Protein AF-0000000082533909 (afdb_homodimer)

InterPro domains:
  IPR007493 Protein of unknown function DUF538 [PF04398] (23-130)
  IPR007493 Protein of unknown function DUF538 [PTHR31676] (10-135)
  IPR036758 At5g01610-like superfamily [G3DSA:2.30.240.10] (8-139)
  IPR036758 At5g01610-like superfamily [SSF141562] (8-136)

Radius of gyration: 31.92 Å; Cα contacts (8 Å, |Δi|>4): 599; chains: 2; bounding box: 34×172×62 Å

Structure (mmCIF, N/CA/C/O backbone):
data_AF-0000000082533909-model_v1
#
loop_
_entity.id
_entity.type
_entity.pdbx_description
1 polymer 'Uncharacterized protein'
#
loop_
_atom_site.group_PDB
_atom_site.id
_atom_site.type_symbol
_atom_site.label_atom_id
_atom_site.label_alt_id
_atom_site.label_comp_id
_atom_site.label_asym_id
_atom_site.label_entity_id
_atom_site.label_seq_id
_atom_site.pdbx_PDB_ins_code
_atom_site.Cartn_x
_atom_site.Cartn_y
_atom_site.Cartn_z
_atom_site.occupancy
_atom_site.B_iso_or_equiv
_atom_site.auth_seq_id
_atom_site.auth_comp_id
_atom_site.auth_asym_id
_atom_site.auth_atom_id
_atom_site.pdbx_PDB_model_num
ATOM 1 N N . MET A 1 1 ? 7.445 -88.562 -28.125 1 44.12 1 MET A N 1
ATOM 2 C CA . MET A 1 1 ? 8.023 -87.438 -27.375 1 44.12 1 MET A CA 1
ATOM 3 C C . MET A 1 1 ? 7.496 -86.125 -27.875 1 44.12 1 MET A C 1
ATOM 5 O O . MET A 1 1 ? 7.895 -85.625 -28.938 1 44.12 1 MET A O 1
ATOM 9 N N . GLU A 1 2 ? 6.137 -85.875 -27.641 1 55.03 2 GLU A N 1
ATOM 10 C CA . GLU A 1 2 ? 5.391 -84.625 -27.922 1 55.03 2 GLU A CA 1
ATOM 11 C C . GLU A 1 2 ? 5.961 -83.438 -27.141 1 55.03 2 GLU A C 1
ATOM 13 O O . GLU A 1 2 ? 6.195 -83.562 -25.938 1 55.03 2 GLU A O 1
ATOM 18 N N . PHE A 1 3 ? 6.785 -82.562 -27.797 1 57.31 3 PHE A N 1
ATOM 19 C CA . PHE A 1 3 ? 7.301 -81.25 -27.359 1 57.31 3 PHE A CA 1
ATOM 20 C C . PHE A 1 3 ? 6.16 -80.312 -27 1 57.31 3 PHE A C 1
ATOM 22 O O . PHE A 1 3 ? 5.383 -79.875 -27.875 1 57.31 3 PHE A O 1
ATOM 29 N N . ILE A 1 4 ? 5.617 -80.312 -25.734 1 59.53 4 ILE A N 1
ATOM 30 C CA . ILE A 1 4 ? 4.734 -79.312 -25.203 1 59.53 4 ILE A CA 1
ATOM 31 C C . ILE A 1 4 ? 5.445 -77.938 -25.219 1 59.53 4 ILE A C 1
ATOM 33 O O . ILE A 1 4 ? 6.469 -77.75 -24.562 1 59.53 4 ILE A O 1
ATOM 37 N N . GLN A 1 5 ? 5.402 -77.125 -26.297 1 59.19 5 GLN A N 1
ATOM 38 C CA . GLN A 1 5 ? 5.754 -75.688 -26.344 1 59.19 5 GLN A CA 1
ATOM 39 C C . GLN A 1 5 ? 4.949 -74.938 -25.312 1 59.19 5 GLN A C 1
ATOM 41 O O . GLN A 1 5 ? 3.734 -74.75 -25.453 1 59.19 5 GLN A O 1
ATOM 46 N N . ASN A 1 6 ? 5.383 -74.875 -24.078 1 57.84 6 ASN A N 1
ATOM 47 C CA . ASN A 1 6 ? 4.828 -73.938 -23.109 1 57.84 6 ASN A CA 1
ATOM 48 C C . ASN A 1 6 ? 4.969 -72.5 -23.594 1 57.84 6 ASN A C 1
ATOM 50 O O . ASN A 1 6 ? 6.082 -72 -23.688 1 57.84 6 ASN A O 1
ATOM 54 N N . LEU A 1 7 ? 4.039 -71.938 -24.375 1 57.69 7 LEU A N 1
ATOM 55 C CA . LEU A 1 7 ? 3.914 -70.562 -24.672 1 57.69 7 LEU A CA 1
ATOM 56 C C . LEU A 1 7 ? 3.766 -69.75 -23.391 1 57.69 7 LEU A C 1
ATOM 58 O O . LEU A 1 7 ? 2.746 -69.812 -22.703 1 57.69 7 LEU A O 1
ATOM 62 N N . PHE A 1 8 ? 4.906 -69.375 -22.672 1 57.22 8 PHE A N 1
ATOM 63 C CA . PHE A 1 8 ? 4.918 -68.375 -21.594 1 57.22 8 PHE A CA 1
ATOM 64 C C . PHE A 1 8 ? 4.395 -67.062 -22.078 1 57.22 8 PHE A C 1
ATOM 66 O O . PHE A 1 8 ? 5.035 -66.375 -22.906 1 57.22 8 PHE A O 1
ATOM 73 N N . LEU A 1 9 ? 3.023 -66.75 -22.047 1 56.28 9 LEU A N 1
ATOM 74 C CA . LEU A 1 9 ? 2.416 -65.438 -22.25 1 56.28 9 LEU A CA 1
ATOM 75 C C . LEU A 1 9 ? 2.92 -64.438 -21.203 1 56.28 9 LEU A C 1
ATOM 77 O O . LEU A 1 9 ? 2.592 -64.5 -20.031 1 56.28 9 LEU A O 1
ATOM 81 N N . VAL A 1 10 ? 4.117 -63.781 -21.438 1 56.88 10 VAL A N 1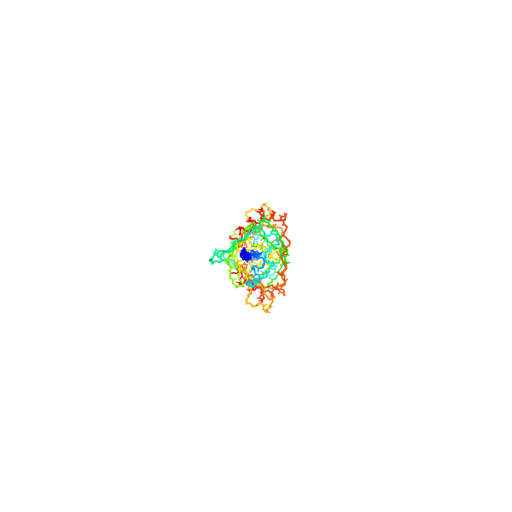
ATOM 82 C CA . VAL A 1 10 ? 4.574 -62.656 -20.625 1 56.88 10 VAL A CA 1
ATOM 83 C C . VAL A 1 10 ? 3.566 -61.531 -20.719 1 56.88 10 VAL A C 1
ATOM 85 O O . VAL A 1 10 ? 3.396 -60.906 -21.781 1 56.88 10 VAL A O 1
ATOM 88 N N . LEU A 1 11 ? 2.475 -61.5 -19.922 1 52.06 11 LEU A N 1
ATOM 89 C CA . LEU A 1 11 ? 1.614 -60.344 -19.719 1 52.06 11 LEU A CA 1
ATOM 90 C C . LEU A 1 11 ? 2.426 -59.125 -19.266 1 52.06 11 LEU A C 1
ATOM 92 O O . LEU A 1 11 ? 2.906 -59.062 -18.141 1 52.06 11 LEU A O 1
ATOM 96 N N . PHE A 1 12 ? 3.055 -58.344 -20.219 1 51.16 12 PHE A N 1
ATOM 97 C CA . PHE A 1 12 ? 3.604 -57.031 -19.938 1 51.16 12 PHE A CA 1
ATOM 98 C C . PHE A 1 12 ? 2.557 -56.125 -19.281 1 51.16 12 PHE A C 1
ATOM 100 O O . PHE A 1 12 ? 1.639 -55.656 -19.953 1 51.16 12 PHE A O 1
ATOM 107 N N . LEU A 1 13 ? 2.197 -56.344 -18.016 1 48.06 13 LEU A N 1
ATOM 108 C CA . LEU A 1 13 ? 1.457 -55.312 -17.281 1 48.06 13 LEU A CA 1
ATOM 109 C C . LEU A 1 13 ? 2.16 -53.969 -17.375 1 48.06 13 LEU A C 1
ATOM 111 O O . LEU A 1 13 ? 3.207 -53.75 -16.75 1 48.06 13 LEU A O 1
ATOM 115 N N . SER A 1 14 ? 2.068 -53.25 -18.5 1 46.19 14 SER A N 1
ATOM 116 C CA . SER A 1 14 ? 2.449 -51.844 -18.516 1 46.19 14 SER A CA 1
ATOM 117 C C . SER A 1 14 ? 1.789 -51.062 -17.375 1 46.19 14 SER A C 1
ATOM 119 O O . SER A 1 14 ? 0.575 -50.844 -17.391 1 46.19 14 SER A O 1
ATOM 121 N N . LEU A 1 15 ? 2.217 -51.219 -16.141 1 48.62 15 LEU A N 1
ATOM 122 C CA . LEU A 1 15 ? 1.785 -50.219 -15.148 1 48.62 15 LEU A CA 1
ATOM 123 C C . LEU A 1 15 ? 1.887 -48.812 -15.703 1 48.62 15 LEU A C 1
ATOM 125 O O . LEU A 1 15 ? 2.939 -48.406 -16.203 1 48.62 15 LEU A O 1
ATOM 129 N N . PRO A 1 16 ? 0.734 -48.188 -16.094 1 46.47 16 PRO A N 1
ATOM 130 C CA . PRO A 1 16 ? 0.892 -46.781 -16.453 1 46.47 16 PRO A CA 1
ATOM 131 C C . PRO A 1 16 ? 1.718 -46.031 -15.422 1 46.47 16 PRO A C 1
ATOM 133 O O . PRO A 1 16 ? 1.534 -46.188 -14.211 1 46.47 16 PRO A O 1
ATOM 136 N N . LEU A 1 17 ? 3.018 -45.844 -15.586 1 44.94 17 LEU A N 1
ATOM 137 C CA . LEU A 1 17 ? 3.699 -44.812 -14.797 1 44.94 17 LEU A CA 1
ATOM 138 C C . LEU A 1 17 ? 2.812 -43.594 -14.617 1 44.94 17 LEU A C 1
ATOM 140 O O . LEU A 1 17 ? 2.555 -42.844 -15.57 1 44.94 17 LEU A O 1
ATOM 144 N N . SER A 1 18 ? 1.768 -43.656 -13.82 1 44.19 18 SER A N 1
ATOM 145 C CA . SER A 1 18 ? 1.079 -42.406 -13.453 1 44.19 18 SER A CA 1
ATOM 146 C C . SER A 1 18 ? 2.068 -41.281 -13.234 1 44.19 18 SER A C 1
ATOM 148 O O . SER A 1 18 ? 2.84 -41.281 -12.273 1 44.19 18 SER A O 1
ATOM 150 N N . HIS A 1 19 ? 2.828 -40.844 -14.219 1 47.31 19 HIS A N 1
ATOM 151 C CA . HIS A 1 19 ? 3.676 -39.688 -14.125 1 47.31 19 HIS A CA 1
ATOM 152 C C . HIS A 1 19 ? 3 -38.562 -13.305 1 47.31 19 HIS A C 1
ATOM 154 O O . HIS A 1 19 ? 1.955 -38.062 -13.703 1 47.31 19 HIS A O 1
ATOM 160 N N . SER A 1 20 ? 2.969 -38.719 -11.984 1 55.47 20 SER A N 1
ATOM 161 C CA . SER A 1 20 ? 2.465 -37.656 -11.133 1 55.47 20 SER A CA 1
ATOM 162 C C . SER A 1 20 ? 2.832 -36.281 -11.68 1 55.47 20 SER A C 1
ATOM 164 O O . SER A 1 20 ? 4.012 -35.969 -11.883 1 55.47 20 SER A O 1
ATOM 166 N N . SER A 1 21 ? 2.037 -35.625 -12.508 1 76.12 21 SER A N 1
ATOM 167 C CA . SER A 1 21 ? 2.219 -34.312 -13.125 1 76.12 21 SER A CA 1
ATOM 168 C C . SER A 1 21 ? 2.736 -33.312 -12.117 1 76.12 21 SER A C 1
ATOM 170 O O . SER A 1 21 ? 2.361 -33.344 -10.945 1 76.12 21 SER A O 1
ATOM 172 N N . SER A 1 22 ? 3.838 -32.594 -12.422 1 92.38 22 SER A N 1
ATOM 173 C CA . SER A 1 22 ? 4.363 -31.547 -11.562 1 92.38 22 SER A CA 1
ATOM 174 C C . SER A 1 22 ? 3.293 -30.5 -11.25 1 92.38 22 SER A C 1
ATOM 176 O O . SER A 1 22 ? 2.266 -30.438 -11.93 1 92.38 22 SER A O 1
ATOM 178 N N . ILE A 1 23 ? 3.322 -29.938 -10.273 1 96.88 23 ILE A N 1
ATOM 179 C CA . ILE A 1 23 ? 2.385 -28.875 -9.898 1 96.88 23 ILE A CA 1
ATOM 180 C C . ILE A 1 23 ? 2.283 -27.859 -11.023 1 96.88 23 ILE A C 1
ATOM 182 O O . ILE A 1 23 ? 1.217 -27.281 -11.25 1 96.88 23 ILE A O 1
ATOM 186 N N . HIS A 1 24 ? 3.303 -27.641 -11.75 1 97.75 24 HIS A N 1
ATOM 187 C CA . HIS A 1 24 ? 3.318 -26.688 -12.867 1 97.75 24 HIS A CA 1
ATOM 188 C C . HIS A 1 24 ? 2.439 -27.172 -14.016 1 97.75 24 HIS A C 1
ATOM 190 O O . HIS A 1 24 ? 1.698 -26.391 -14.609 1 97.75 24 HIS A O 1
ATOM 196 N N . GLU A 1 25 ? 2.498 -28.438 -14.289 1 96.25 25 GLU A N 1
ATOM 197 C CA . GLU A 1 25 ? 1.622 -29.031 -15.297 1 96.25 25 GLU A CA 1
ATOM 198 C C . GLU A 1 25 ? 0.163 -28.984 -14.852 1 96.25 25 GLU A C 1
ATOM 200 O O . GLU A 1 25 ? -0.734 -28.766 -15.664 1 96.25 25 GLU A O 1
ATOM 205 N N . LEU A 1 26 ? 0.052 -29.266 -13.609 1 96.25 26 LEU A N 1
ATOM 206 C CA . LEU A 1 26 ? -1.303 -29.203 -13.07 1 96.25 26 LEU A CA 1
ATOM 207 C C . LEU A 1 26 ? -1.899 -27.812 -13.242 1 96.25 26 LEU A C 1
ATOM 209 O O . LEU A 1 26 ? -3.051 -27.672 -13.664 1 96.25 26 LEU A O 1
ATOM 213 N N . LEU A 1 27 ? -1.197 -26.734 -12.883 1 97.19 27 LEU A N 1
ATOM 214 C CA . LEU A 1 27 ? -1.649 -25.359 -13.07 1 97.19 27 LEU A CA 1
ATOM 215 C C . LEU A 1 27 ? -2.092 -25.125 -14.508 1 97.19 27 LEU A C 1
ATOM 217 O O . LEU A 1 27 ? -3.191 -24.625 -14.75 1 97.19 27 LEU A O 1
ATOM 221 N N . GLN A 1 28 ? -1.289 -25.547 -15.422 1 95.94 28 GLN A N 1
ATOM 222 C CA . GLN A 1 28 ? -1.567 -25.328 -16.828 1 95.94 28 GLN A CA 1
ATOM 223 C C . GLN A 1 28 ? -2.826 -26.078 -17.266 1 95.94 28 GLN A C 1
ATOM 225 O O . GLN A 1 28 ? -3.633 -25.531 -18.031 1 95.94 28 GLN A O 1
ATOM 230 N N . SER A 1 29 ? -2.906 -27.219 -16.766 1 94.25 29 SER A N 1
ATOM 231 C CA . SER A 1 29 ? -4.051 -28.031 -17.156 1 94.25 29 SER A CA 1
ATOM 232 C C . SER A 1 29 ? -5.359 -27.422 -16.672 1 94.25 29 SER A C 1
ATOM 234 O O . SER A 1 29 ? -6.426 -27.703 -17.219 1 94.25 29 SER A O 1
ATOM 236 N N . ARG A 1 30 ? -5.18 -26.625 -15.727 1 94.69 30 ARG A N 1
ATOM 237 C CA . ARG A 1 30 ? -6.387 -26 -15.18 1 94.69 30 ARG A CA 1
ATOM 238 C C . ARG A 1 30 ? -6.426 -24.516 -15.484 1 94.69 30 ARG A C 1
ATOM 240 O O . ARG A 1 30 ? -7 -23.734 -14.719 1 94.69 30 ARG A O 1
ATOM 247 N N . GLY A 1 31 ? -5.73 -24.141 -16.469 1 95.19 31 GLY A N 1
ATOM 248 C CA . GLY A 1 31 ? -5.926 -22.828 -17.062 1 95.19 31 GLY A CA 1
ATOM 249 C C . GLY A 1 31 ? -5.062 -21.75 -16.422 1 95.19 31 GLY A C 1
ATOM 250 O O . GLY A 1 31 ? -5.266 -20.562 -16.656 1 95.19 31 GLY A O 1
ATOM 251 N N . LEU A 1 32 ? -4.156 -22.094 -15.555 1 97.5 32 LEU A N 1
ATOM 252 C CA . LEU A 1 32 ? -3.262 -21.141 -14.922 1 97.5 32 LEU A CA 1
ATOM 253 C C . LEU A 1 32 ? -1.831 -21.312 -15.422 1 97.5 32 LEU A C 1
ATOM 255 O O . LEU A 1 32 ? -1.433 -22.422 -15.789 1 97.5 32 LEU A O 1
ATOM 259 N N . PRO A 1 33 ? -1.104 -20.219 -15.516 1 96.88 33 PRO A N 1
ATOM 260 C CA . PRO A 1 33 ? 0.275 -20.375 -15.984 1 96.88 33 PRO A CA 1
ATOM 261 C C . PRO A 1 33 ? 1.168 -21.078 -14.969 1 96.88 33 PRO A C 1
ATOM 263 O O . PRO A 1 33 ? 0.987 -20.906 -13.758 1 96.88 33 PRO A O 1
ATOM 266 N N . ALA A 1 34 ? 2.168 -21.719 -15.414 1 96.81 34 ALA A N 1
ATOM 267 C CA . ALA A 1 34 ? 3.07 -22.516 -14.586 1 96.81 34 ALA A CA 1
ATOM 268 C C . ALA A 1 34 ? 3.902 -21.625 -13.672 1 96.81 34 ALA A C 1
ATOM 270 O O . ALA A 1 34 ? 4.281 -22.031 -12.57 1 96.81 34 ALA A O 1
ATOM 271 N N . GLY A 1 35 ? 4.16 -20.391 -14.078 1 97.38 35 GLY A N 1
ATOM 272 C CA . GLY A 1 35 ? 5.117 -19.516 -13.406 1 97.38 35 GLY A CA 1
ATOM 273 C C . GLY A 1 35 ? 4.555 -18.844 -12.172 1 97.38 35 GLY A C 1
ATOM 274 O O . GLY A 1 35 ? 5.219 -18 -11.555 1 97.38 35 GLY A O 1
ATOM 275 N N . LEU A 1 36 ? 3.328 -19.156 -11.773 1 97.81 36 LEU A N 1
ATOM 276 C CA . LEU A 1 36 ? 2.76 -18.641 -10.539 1 97.81 36 LEU A CA 1
ATOM 277 C C . LEU A 1 36 ? 3.492 -19.188 -9.32 1 97.81 36 LEU A C 1
ATOM 279 O O . LEU A 1 36 ? 3.414 -18.625 -8.234 1 97.81 36 LEU A O 1
ATOM 283 N N . LEU A 1 37 ? 4.074 -20.391 -9.484 1 97.81 37 LEU A N 1
ATOM 284 C CA . LEU A 1 37 ? 4.816 -21.016 -8.398 1 97.81 37 LEU A CA 1
ATOM 285 C C . LEU A 1 37 ? 6.285 -21.188 -8.773 1 97.81 37 LEU A C 1
ATOM 287 O O . LEU A 1 37 ? 6.625 -21.297 -9.953 1 97.81 37 LEU A O 1
ATOM 291 N N . PRO A 1 38 ? 7.137 -21.234 -7.77 1 96.44 38 PRO A N 1
ATOM 292 C CA . PRO A 1 38 ? 8.578 -21.359 -8.031 1 96.44 38 PRO A CA 1
ATOM 293 C C . PRO A 1 38 ? 8.938 -22.672 -8.703 1 96.44 38 PRO A C 1
ATOM 295 O O . PRO A 1 38 ? 8.172 -23.641 -8.633 1 96.44 38 PRO A O 1
ATOM 298 N N . LYS A 1 39 ? 10.133 -22.594 -9.273 1 95.56 39 LYS A N 1
ATOM 299 C CA . LYS A 1 39 ? 10.648 -23.766 -9.977 1 95.56 39 LYS A CA 1
ATOM 300 C C . LYS A 1 39 ? 10.828 -24.938 -9.031 1 95.56 39 LYS A C 1
ATOM 302 O O . LYS A 1 39 ? 10.445 -26.062 -9.359 1 95.56 39 LYS A O 1
ATOM 307 N N . ASP A 1 40 ? 11.336 -24.656 -7.848 1 92.44 40 ASP A N 1
ATOM 308 C CA . ASP A 1 40 ? 11.711 -25.734 -6.938 1 92.44 40 ASP A CA 1
ATOM 309 C C . ASP A 1 40 ? 10.633 -25.969 -5.887 1 92.44 40 ASP A C 1
ATOM 311 O O . ASP A 1 40 ? 10.82 -25.656 -4.711 1 92.44 40 ASP A O 1
ATOM 315 N N . VAL A 1 41 ? 9.602 -26.594 -6.281 1 96.25 41 VAL A N 1
ATOM 316 C CA . VAL A 1 41 ? 8.539 -27 -5.363 1 96.25 41 VAL A CA 1
ATOM 317 C C . VAL A 1 41 ? 8.852 -28.406 -4.824 1 96.25 41 VAL A C 1
ATOM 319 O O . VAL A 1 41 ? 9.07 -29.344 -5.598 1 96.25 41 VAL A O 1
ATOM 322 N N . ARG A 1 42 ? 8.859 -28.531 -3.553 1 96.69 42 ARG A N 1
ATOM 323 C CA . ARG A 1 42 ? 9.172 -29.812 -2.924 1 96.69 42 ARG A CA 1
ATOM 324 C C . ARG A 1 42 ? 8.055 -30.812 -3.146 1 96.69 42 ARG A C 1
ATOM 326 O O . ARG A 1 42 ? 8.305 -31.953 -3.57 1 96.69 42 ARG A O 1
ATOM 333 N N . SER A 1 43 ? 6.895 -30.422 -2.832 1 97.06 43 SER A N 1
ATOM 334 C CA . SER A 1 43 ? 5.73 -31.297 -3.01 1 97.06 43 SER A CA 1
ATOM 335 C C . SER A 1 43 ? 4.434 -30.5 -2.961 1 97.06 43 SER A C 1
ATOM 337 O O . SER A 1 43 ? 4.445 -29.297 -2.672 1 97.06 43 SER A O 1
ATOM 339 N N . TYR A 1 44 ? 3.357 -31.203 -3.359 1 97.94 44 TYR A N 1
ATOM 340 C CA . TYR A 1 44 ? 2.051 -30.562 -3.24 1 97.94 44 TYR A CA 1
ATOM 341 C C . TYR A 1 44 ? 0.963 -31.594 -2.979 1 97.94 44 TYR A C 1
ATOM 343 O O . TYR A 1 44 ? 1.168 -32.781 -3.201 1 97.94 44 TYR A O 1
ATOM 351 N N . THR A 1 45 ? -0.125 -31.109 -2.424 1 97.56 45 THR A N 1
ATOM 352 C CA . THR A 1 45 ? -1.335 -31.922 -2.273 1 97.56 45 THR A CA 1
ATOM 353 C C . THR A 1 45 ? -2.549 -31.172 -2.822 1 97.56 45 THR A C 1
ATOM 355 O O . THR A 1 45 ? -2.611 -29.938 -2.754 1 97.56 45 THR A O 1
ATOM 358 N N . LEU A 1 46 ? -3.4 -31.875 -3.418 1 96.94 46 LEU A N 1
ATOM 359 C CA . LEU A 1 46 ? -4.691 -31.359 -3.861 1 96.94 46 LEU A CA 1
ATOM 360 C C . LEU A 1 46 ? -5.832 -32.219 -3.354 1 96.94 46 LEU A C 1
ATOM 362 O O . LEU A 1 46 ? -5.922 -33.406 -3.709 1 96.94 46 LEU A O 1
ATOM 366 N N . SER A 1 47 ? -6.629 -31.594 -2.59 1 96.69 47 SER A N 1
ATOM 367 C CA . SER A 1 47 ? -7.742 -32.344 -2.021 1 96.69 47 SER A CA 1
ATOM 368 C C . SER A 1 47 ? -8.898 -32.469 -3.008 1 96.69 47 SER A C 1
ATOM 370 O O . SER A 1 47 ? -8.945 -31.719 -3.998 1 96.69 47 SER A O 1
ATOM 372 N N . GLU A 1 48 ? -9.773 -33.312 -2.701 1 94.56 48 GLU A N 1
ATOM 373 C CA . GLU A 1 48 ? -10.977 -33.469 -3.518 1 94.56 48 GLU A CA 1
ATOM 374 C C . GLU A 1 48 ? -11.836 -32.219 -3.48 1 94.56 48 GLU A C 1
ATOM 376 O O . GLU A 1 48 ? -12.531 -31.906 -4.453 1 94.56 48 GLU A O 1
ATOM 381 N N . SER A 1 49 ? -11.703 -31.516 -2.396 1 94.44 49 SER A N 1
ATOM 382 C CA . SER A 1 49 ? -12.484 -30.297 -2.234 1 94.44 49 SER A CA 1
ATOM 383 C C . SER A 1 49 ? -11.875 -29.141 -3.021 1 94.44 49 SER A C 1
ATOM 385 O O . SER A 1 49 ? -12.508 -28.094 -3.182 1 94.44 49 SER A O 1
ATOM 387 N N . GLY A 1 50 ? -10.695 -29.391 -3.475 1 97 50 GLY A N 1
ATOM 388 C CA . GLY A 1 50 ? -10.062 -28.359 -4.289 1 97 50 GLY A CA 1
ATOM 389 C C . GLY A 1 50 ? -8.984 -27.594 -3.549 1 97 50 GLY A C 1
ATOM 390 O O . GLY A 1 50 ? -8.406 -26.656 -4.094 1 97 50 GLY A O 1
ATOM 391 N N . LEU A 1 51 ? -8.742 -27.938 -2.299 1 98.19 51 LEU A N 1
ATOM 392 C CA . LEU A 1 51 ? -7.695 -27.281 -1.535 1 98.19 51 LEU A CA 1
ATOM 393 C C . LEU A 1 51 ? -6.312 -27.719 -2.006 1 98.19 51 LEU A C 1
ATOM 395 O O . LEU A 1 51 ? -5.977 -28.906 -1.934 1 98.19 51 LEU A O 1
ATOM 399 N N . LEU A 1 52 ? -5.617 -26.75 -2.43 1 98.38 52 LEU A N 1
ATOM 400 C CA . LEU A 1 52 ? -4.246 -26.969 -2.873 1 98.38 52 LEU A CA 1
ATOM 401 C C . LEU A 1 52 ? -3.25 -26.516 -1.81 1 98.38 52 LEU A C 1
ATOM 403 O O . LEU A 1 52 ? -3.373 -25.422 -1.268 1 98.38 52 LEU A O 1
ATOM 407 N N . GLU A 1 53 ? -2.338 -27.328 -1.466 1 98.56 53 GLU A N 1
ATOM 408 C CA . GLU A 1 53 ? -1.211 -26.969 -0.608 1 98.56 53 GLU A CA 1
ATOM 409 C C . GLU A 1 53 ? 0.12 -27.266 -1.297 1 98.56 53 GLU A C 1
ATOM 411 O O . GLU A 1 53 ? 0.365 -28.391 -1.739 1 98.56 53 GLU A O 1
ATOM 416 N N . VAL A 1 54 ? 0.92 -26.281 -1.368 1 98.31 54 VAL A N 1
ATOM 417 C CA . VAL A 1 54 ? 2.23 -26.391 -1.999 1 98.31 54 VAL A CA 1
ATOM 418 C C . VAL A 1 54 ? 3.326 -26.219 -0.949 1 98.31 54 VAL A C 1
ATOM 420 O O . VAL A 1 54 ? 3.299 -25.281 -0.161 1 98.31 54 VAL A O 1
ATOM 423 N N . PHE A 1 55 ? 4.27 -27.109 -0.937 1 97.88 55 PHE A N 1
ATOM 424 C CA . PHE A 1 55 ? 5.348 -27.109 0.044 1 97.88 55 PHE A CA 1
ATOM 425 C C . PHE A 1 55 ? 6.684 -26.781 -0.618 1 97.88 55 PHE A C 1
ATOM 427 O O . PHE A 1 55 ? 7.098 -27.469 -1.555 1 97.88 55 PHE A O 1
ATOM 434 N N . LEU A 1 56 ? 7.266 -25.734 -0.095 1 96.38 56 LEU A N 1
ATOM 435 C CA . LEU A 1 56 ? 8.609 -25.375 -0.525 1 96.38 56 LEU A CA 1
ATOM 436 C C . LEU A 1 56 ? 9.641 -25.766 0.523 1 96.38 56 LEU A C 1
ATOM 438 O O . LEU A 1 56 ? 9.289 -26.141 1.646 1 96.38 56 LEU A O 1
ATOM 442 N N . ASP A 1 57 ? 10.898 -25.828 0.049 1 94.56 57 ASP A N 1
ATOM 443 C CA . ASP A 1 57 ? 11.953 -26.156 1.003 1 94.56 57 ASP A CA 1
ATOM 444 C C . ASP A 1 57 ? 12.094 -25.078 2.072 1 94.56 57 ASP A C 1
ATOM 446 O O . ASP A 1 57 ? 12.555 -25.344 3.184 1 94.56 57 ASP A O 1
ATOM 450 N N . GLY A 1 58 ? 11.703 -23.859 1.807 1 94 58 GLY A N 1
ATOM 451 C CA . GLY A 1 58 ? 11.711 -22.688 2.67 1 94 58 GLY A CA 1
ATOM 452 C C . GLY A 1 58 ? 11.133 -21.453 2.006 1 94 58 GLY A C 1
ATOM 453 O O . GLY A 1 58 ? 10.812 -21.484 0.817 1 94 58 GLY A O 1
ATOM 454 N N . PRO A 1 59 ? 10.891 -20.453 2.885 1 94.38 59 PRO A N 1
ATOM 455 C CA . PRO A 1 59 ? 10.453 -19.203 2.268 1 94.38 59 PRO A CA 1
ATOM 456 C C . PRO A 1 59 ? 11.43 -18.688 1.207 1 94.38 59 PRO A C 1
ATOM 458 O O . PRO A 1 59 ? 12.633 -18.938 1.307 1 94.38 59 PRO A O 1
ATOM 461 N N . CYS A 1 60 ? 10.852 -18.031 0.236 1 93 60 CYS A N 1
ATOM 462 C CA . CYS A 1 60 ? 11.75 -17.547 -0.809 1 93 60 CYS A CA 1
ATOM 463 C C . CYS A 1 60 ? 11.18 -16.312 -1.494 1 93 60 CYS A C 1
ATOM 465 O O . CYS A 1 60 ? 9.992 -16 -1.351 1 93 60 CYS A O 1
ATOM 467 N N . MET A 1 61 ? 12.039 -15.641 -2.152 1 92.88 61 MET A N 1
ATOM 468 C CA . MET A 1 61 ? 11.672 -14.391 -2.812 1 92.88 61 MET A CA 1
ATOM 469 C C . MET A 1 61 ? 12.016 -14.438 -4.297 1 92.88 61 MET A C 1
ATOM 471 O O . MET A 1 61 ? 13.023 -15.031 -4.691 1 92.88 61 MET A O 1
ATOM 475 N N . THR A 1 62 ? 11.172 -13.867 -5.043 1 92.62 62 THR A N 1
ATOM 476 C CA . THR A 1 62 ? 11.43 -13.742 -6.473 1 92.62 62 THR A CA 1
ATOM 477 C C . THR A 1 62 ? 10.922 -12.406 -6.996 1 92.62 62 THR A C 1
ATOM 479 O O . THR A 1 62 ? 10.281 -11.648 -6.266 1 92.62 62 THR A O 1
ATOM 482 N N . LYS A 1 63 ? 11.297 -12.125 -8.227 1 90.75 63 LYS A N 1
ATOM 483 C CA . LYS A 1 63 ? 10.883 -10.867 -8.844 1 90.75 63 LYS A CA 1
ATOM 484 C C . LYS A 1 63 ? 10.07 -11.117 -10.109 1 90.75 63 LYS A C 1
ATOM 486 O O . LYS A 1 63 ? 10.508 -11.852 -11 1 90.75 63 LYS A O 1
ATOM 491 N N . PHE A 1 64 ? 8.891 -10.547 -10.195 1 90.69 64 PHE A N 1
ATOM 492 C CA . PHE A 1 64 ? 8.125 -10.422 -11.422 1 90.69 64 PHE A CA 1
ATOM 493 C C . PHE A 1 64 ? 8.133 -8.984 -11.93 1 90.69 64 PHE A C 1
ATOM 495 O O . PHE A 1 64 ? 9.188 -8.453 -12.281 1 90.69 64 PHE A O 1
ATOM 502 N N . ASP A 1 65 ? 6.953 -8.406 -11.836 1 82.19 65 ASP A N 1
ATOM 503 C CA . ASP A 1 65 ? 6.91 -6.965 -12.031 1 82.19 65 ASP A CA 1
ATOM 504 C C . ASP A 1 65 ? 7.414 -6.227 -10.789 1 82.19 65 ASP A C 1
ATOM 506 O O . ASP A 1 65 ? 8.094 -5.207 -10.898 1 82.19 65 ASP A O 1
ATOM 510 N N . THR A 1 66 ? 7.047 -6.777 -9.672 1 86.19 66 THR A N 1
ATOM 511 C CA . THR A 1 66 ? 7.551 -6.371 -8.359 1 86.19 66 THR A CA 1
ATOM 512 C C . THR A 1 66 ? 8.039 -7.582 -7.57 1 86.19 66 THR A C 1
ATOM 514 O O . THR A 1 66 ? 7.953 -8.719 -8.047 1 86.19 66 THR A O 1
ATOM 517 N N . MET A 1 67 ? 8.602 -7.328 -6.422 1 88.19 67 MET A N 1
ATOM 518 C CA . MET A 1 67 ? 9.062 -8.43 -5.586 1 88.19 67 MET A CA 1
ATOM 519 C C . MET A 1 67 ? 7.883 -9.234 -5.051 1 88.19 67 MET A C 1
ATOM 521 O O . MET A 1 67 ? 6.836 -8.672 -4.723 1 88.19 67 MET A O 1
ATOM 525 N N . ALA A 1 68 ? 8.125 -10.5 -5.043 1 91.88 68 ALA A N 1
ATOM 526 C CA . ALA A 1 68 ? 7.145 -11.438 -4.492 1 91.88 68 ALA A CA 1
ATOM 527 C C . ALA A 1 68 ? 7.789 -12.367 -3.475 1 91.88 68 ALA A C 1
ATOM 529 O O . ALA A 1 68 ? 8.977 -12.688 -3.578 1 91.88 68 ALA A O 1
ATOM 530 N N . PHE A 1 69 ? 6.984 -12.742 -2.475 1 93.31 69 PHE A N 1
ATOM 531 C CA . PHE A 1 69 ? 7.445 -13.594 -1.384 1 93.31 69 PHE A CA 1
ATOM 532 C C . PHE A 1 69 ? 6.523 -14.797 -1.208 1 93.31 69 PHE A C 1
ATOM 534 O O . PHE A 1 69 ? 5.305 -14.641 -1.116 1 93.31 69 PHE A O 1
ATOM 541 N N . TYR A 1 70 ? 7.184 -15.945 -1.18 1 95.19 70 TYR A N 1
ATOM 542 C CA . TYR A 1 70 ? 6.48 -17.188 -0.875 1 95.19 70 TYR A CA 1
ATOM 543 C C . TYR A 1 70 ? 6.859 -17.703 0.507 1 95.19 70 TYR A C 1
ATOM 545 O O . TYR A 1 70 ? 8.047 -17.828 0.826 1 95.19 70 TYR A O 1
ATOM 553 N N . ASP A 1 71 ? 5.824 -17.984 1.253 1 95 71 ASP A N 1
ATOM 554 C CA . ASP A 1 71 ? 6.078 -18.766 2.457 1 95 71 ASP A CA 1
ATOM 555 C C . ASP A 1 71 ? 6.461 -20.203 2.107 1 95 71 ASP A C 1
ATOM 557 O O . ASP A 1 71 ? 6.375 -20.609 0.945 1 95 71 ASP A O 1
ATOM 561 N N . SER A 1 72 ? 6.867 -20.953 3.162 1 96.44 72 SER A N 1
ATOM 562 C CA . SER A 1 72 ? 7.219 -22.359 2.949 1 96.44 72 SER A CA 1
ATOM 563 C C . SER A 1 72 ? 6.008 -23.172 2.508 1 96.44 72 SER A C 1
ATOM 565 O O . SER A 1 72 ? 6.152 -24.219 1.892 1 96.44 72 SER A O 1
ATOM 567 N N . VAL A 1 73 ? 4.898 -22.672 2.934 1 97.56 73 VAL A N 1
ATOM 568 C CA . VAL A 1 73 ? 3.658 -23.328 2.539 1 97.56 73 VAL A CA 1
ATOM 569 C C . VAL A 1 73 ? 2.721 -22.312 1.892 1 97.56 73 VAL A C 1
ATOM 571 O O . VAL A 1 73 ? 2.496 -21.234 2.439 1 97.56 73 VAL A O 1
ATOM 574 N N . VAL A 1 74 ? 2.279 -22.625 0.71 1 98.12 74 VAL A N 1
ATOM 575 C CA . VAL A 1 74 ? 1.276 -21.828 0.023 1 98.12 74 VAL A CA 1
ATOM 576 C C . VAL A 1 74 ? -0.025 -22.609 -0.105 1 98.12 74 VAL A C 1
ATOM 578 O O . VAL A 1 74 ? -0.015 -23.766 -0.523 1 98.12 74 VAL A O 1
ATOM 581 N N . ARG A 1 75 ? -1.14 -22 0.234 1 98.69 75 ARG A N 1
ATOM 582 C CA . ARG A 1 75 ? -2.439 -22.656 0.18 1 98.69 75 ARG A CA 1
ATOM 583 C C . ARG A 1 75 ? -3.436 -21.844 -0.639 1 98.69 75 ARG A C 1
ATOM 585 O O . ARG A 1 75 ? -3.389 -20.609 -0.638 1 98.69 75 ARG A O 1
ATOM 592 N N . ALA A 1 76 ? -4.316 -22.531 -1.263 1 98.75 76 ALA A N 1
ATOM 593 C CA . ALA A 1 76 ? -5.387 -21.859 -1.993 1 98.75 76 ALA A CA 1
ATOM 594 C C . ALA A 1 76 ? -6.469 -22.844 -2.42 1 98.75 76 ALA A C 1
ATOM 596 O O . ALA A 1 76 ? -6.219 -24.062 -2.488 1 98.75 76 ALA A O 1
ATOM 597 N N . ASN A 1 77 ? -7.645 -22.359 -2.58 1 98.69 77 ASN A N 1
ATOM 598 C CA . ASN A 1 77 ? -8.648 -23.141 -3.293 1 98.69 77 ASN A CA 1
ATOM 599 C C . ASN A 1 77 ? -8.438 -23.078 -4.801 1 98.69 77 ASN A C 1
ATOM 601 O O . ASN A 1 77 ? -8.445 -22 -5.391 1 98.69 77 ASN A O 1
ATOM 605 N N . PHE A 1 78 ? -8.242 -24.234 -5.41 1 98.19 78 PHE A N 1
ATOM 606 C CA . PHE A 1 78 ? -7.844 -24.328 -6.812 1 98.19 78 PHE A CA 1
ATOM 607 C C . PHE A 1 78 ? -9.016 -24.781 -7.676 1 98.19 78 PHE A C 1
ATOM 609 O O . PHE A 1 78 ? -9.492 -25.906 -7.531 1 98.19 78 PHE A O 1
ATOM 616 N N . THR A 1 79 ? -9.531 -24 -8.516 1 96.5 79 THR A N 1
ATOM 617 C CA . THR A 1 79 ? -10.5 -24.312 -9.562 1 96.5 79 THR A CA 1
ATOM 618 C C . THR A 1 79 ? -9.984 -23.875 -10.93 1 96.5 79 THR A C 1
ATOM 620 O O . THR A 1 79 ? -8.867 -23.359 -11.039 1 96.5 79 THR A O 1
ATOM 623 N N . TYR A 1 80 ? -10.703 -24.172 -11.906 1 96.12 80 TYR A N 1
ATOM 624 C CA . TYR A 1 80 ? -10.219 -23.828 -13.234 1 96.12 80 TYR A CA 1
ATOM 625 C C . TYR A 1 80 ? -10 -22.328 -13.359 1 96.12 80 TYR A C 1
ATOM 627 O O . TYR A 1 80 ? -10.914 -21.531 -13.117 1 96.12 80 TYR A O 1
ATOM 635 N N . GLY A 1 81 ? -8.859 -21.891 -13.625 1 97.38 81 GLY A N 1
ATOM 636 C CA . GLY A 1 81 ? -8.492 -20.516 -13.914 1 97.38 81 GLY A CA 1
ATOM 637 C C . GLY A 1 81 ? -8.359 -19.656 -12.664 1 97.38 81 GLY A C 1
ATOM 638 O O . GLY A 1 81 ? -8.266 -18.422 -12.758 1 97.38 81 GLY A O 1
ATOM 639 N N . SER A 1 82 ? -8.289 -20.344 -11.484 1 97.94 82 SER A N 1
ATOM 640 C CA . SER A 1 82 ? -8.375 -19.453 -10.328 1 97.94 82 SER A CA 1
ATOM 641 C C . SER A 1 82 ? -7.766 -20.109 -9.086 1 97.94 82 SER A C 1
ATOM 643 O O . SER A 1 82 ? -7.945 -21.312 -8.852 1 97.94 82 SER A O 1
ATOM 645 N N . LEU A 1 83 ? -7 -19.391 -8.391 1 98.62 83 LEU A N 1
ATOM 646 C CA . LEU A 1 83 ? -6.605 -19.656 -7.012 1 98.62 83 LEU A CA 1
ATOM 647 C C . LEU A 1 83 ? -7.246 -18.641 -6.062 1 98.62 83 LEU A C 1
ATOM 649 O O . LEU A 1 83 ? -6.938 -17.453 -6.121 1 98.62 83 LEU A O 1
ATOM 653 N N . THR A 1 84 ? -8.117 -19.109 -5.16 1 98.44 84 THR A N 1
ATOM 654 C CA . THR A 1 84 ? -8.812 -18.203 -4.266 1 98.44 84 THR A CA 1
ATOM 655 C C . THR A 1 84 ? -8.438 -18.469 -2.812 1 98.44 84 THR A C 1
ATOM 657 O O . THR A 1 84 ? -8.078 -19.594 -2.457 1 98.44 84 THR A O 1
ATOM 660 N N . GLY A 1 85 ? -8.555 -17.422 -2.018 1 97.81 85 GLY A N 1
ATOM 661 C CA . GLY A 1 85 ? -8.18 -17.562 -0.621 1 97.81 85 GLY A CA 1
ATOM 662 C C . GLY A 1 85 ? -6.719 -17.938 -0.431 1 97.81 85 GLY A C 1
ATOM 663 O O . GLY A 1 85 ? -6.391 -18.781 0.395 1 97.81 85 GLY A O 1
ATOM 664 N N . VAL A 1 86 ? -5.906 -17.328 -1.217 1 98.06 86 VAL A N 1
ATOM 665 C CA . VAL A 1 86 ? -4.484 -17.656 -1.228 1 98.06 86 VAL A CA 1
ATOM 666 C C . VAL A 1 86 ? -3.85 -17.266 0.103 1 98.06 86 VAL A C 1
ATOM 668 O O . VAL A 1 86 ? -4.105 -16.172 0.62 1 98.06 86 VAL A O 1
ATOM 671 N N . GLU A 1 87 ? -3.078 -18.156 0.659 1 97.25 87 GLU A N 1
ATOM 672 C CA . GLU A 1 87 ? -2.242 -17.922 1.83 1 97.25 87 GLU A CA 1
ATOM 673 C C . GLU A 1 87 ? -0.775 -18.219 1.531 1 97.25 87 GLU A C 1
ATOM 675 O O . GLU A 1 87 ? -0.462 -19.172 0.823 1 97.25 87 GLU A O 1
ATOM 680 N N . GLY A 1 88 ? 0.092 -17.375 2.025 1 96.19 88 GLY A N 1
ATOM 681 C CA . GLY A 1 88 ? 1.519 -17.641 1.924 1 96.19 88 GLY A CA 1
ATOM 682 C C . GLY A 1 88 ? 2.16 -16.984 0.712 1 96.19 88 GLY A C 1
ATOM 683 O O . GLY A 1 88 ? 3.266 -17.359 0.313 1 96.19 88 GLY A O 1
ATOM 684 N N . PHE A 1 89 ? 1.443 -16.203 -0.003 1 95.62 89 PHE A N 1
ATOM 685 C CA . PHE A 1 89 ? 1.956 -15.477 -1.156 1 95.62 89 PHE A CA 1
ATOM 686 C C . PHE A 1 89 ? 1.735 -13.977 -0.992 1 95.62 89 PHE A C 1
ATOM 688 O O . PHE A 1 89 ? 0.601 -13.523 -0.821 1 95.62 89 PHE A O 1
ATOM 695 N N . SER A 1 90 ? 2.82 -13.203 -1.008 1 92.81 90 SER A N 1
ATOM 696 C CA . SER A 1 90 ? 2.744 -11.75 -0.848 1 92.81 90 SER A CA 1
ATOM 697 C C . SER A 1 90 ? 3.559 -11.031 -1.92 1 92.81 90 SER A C 1
ATOM 699 O O . SER A 1 90 ? 4.453 -11.625 -2.529 1 92.81 90 SER A O 1
ATOM 701 N N . GLN A 1 91 ? 3.145 -9.852 -2.213 1 89.75 91 GLN A N 1
ATOM 702 C CA . GLN A 1 91 ? 3.863 -9.055 -3.201 1 89.75 91 GLN A CA 1
ATOM 703 C C . GLN A 1 91 ? 4.098 -7.629 -2.699 1 89.75 91 GLN A C 1
ATOM 705 O O . GLN A 1 91 ? 3.326 -7.121 -1.882 1 89.75 91 GLN A O 1
ATOM 710 N N . GLU A 1 92 ? 5.168 -7.105 -3.27 1 84.62 92 GLU A N 1
ATOM 711 C CA . GLU A 1 92 ? 5.504 -5.727 -2.93 1 84.62 92 GLU A CA 1
ATOM 712 C C . GLU A 1 92 ? 4.754 -4.742 -3.824 1 84.62 92 GLU A C 1
ATOM 714 O O . GLU A 1 92 ? 4.707 -4.914 -5.043 1 84.62 92 GLU A O 1
ATOM 719 N N . GLU A 1 93 ? 4.148 -3.867 -3.252 1 78.12 93 GLU A N 1
ATOM 720 C CA . GLU A 1 93 ? 3.525 -2.775 -3.992 1 78.12 93 GLU A CA 1
ATOM 721 C C . GLU A 1 93 ? 4.355 -1.498 -3.898 1 78.12 93 GLU A C 1
ATOM 723 O O . GLU A 1 93 ? 4.762 -1.095 -2.807 1 78.12 93 GLU A O 1
ATOM 728 N N . LEU A 1 94 ? 4.727 -0.896 -5.129 1 70 94 LEU A N 1
ATOM 729 C CA . LEU A 1 94 ? 5.652 0.228 -5.199 1 70 94 LEU A CA 1
ATOM 730 C C . LEU A 1 94 ? 4.906 1.556 -5.145 1 70 94 LEU A C 1
ATOM 732 O O . LEU A 1 94 ? 5.449 2.564 -4.691 1 70 94 LEU A O 1
ATOM 736 N N . PHE A 1 95 ? 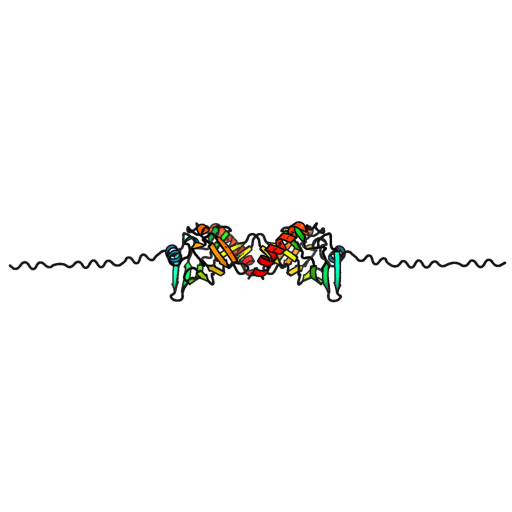3.75 1.604 -4.996 1 70.25 95 PHE A N 1
ATOM 737 C CA . PHE A 1 95 ? 3.102 2.906 -4.887 1 70.25 95 PHE A CA 1
ATOM 738 C C . PHE A 1 95 ? 1.617 2.746 -4.578 1 70.25 95 PHE A C 1
ATOM 740 O O . PHE A 1 95 ? 0.906 2.027 -5.285 1 70.25 95 PHE A O 1
ATOM 747 N N . LEU A 1 96 ? 1.347 3.109 -3.539 1 75.06 96 LEU A N 1
ATOM 748 C CA . LEU A 1 96 ? -0.061 3.197 -3.166 1 75.06 96 LEU A CA 1
ATOM 749 C C . LEU A 1 96 ? -0.354 4.512 -2.449 1 75.06 96 LEU A C 1
ATOM 751 O O . LEU A 1 96 ? 0.5 5.035 -1.73 1 75.06 96 LEU A O 1
ATOM 755 N N . TRP A 1 97 ? -1.462 5.078 -2.9 1 81.69 97 TRP A N 1
ATOM 756 C CA . TRP A 1 97 ? -1.912 6.238 -2.133 1 81.69 97 TRP A CA 1
ATOM 757 C C . TRP A 1 97 ? -2.719 5.801 -0.915 1 81.69 97 TRP A C 1
ATOM 759 O O . TRP A 1 97 ? -3.68 5.035 -1.038 1 81.69 97 TRP A O 1
ATOM 769 N N . LEU A 1 98 ? -2.438 6.203 0.204 1 84.06 98 LEU A N 1
ATOM 770 C CA . LEU A 1 98 ? -3.109 5.848 1.449 1 84.06 98 LEU A CA 1
ATOM 771 C C . LEU A 1 98 ? -3.592 7.094 2.184 1 84.06 98 LEU A C 1
ATOM 773 O O . LEU A 1 98 ? -2.924 8.133 2.16 1 84.06 98 LEU A O 1
ATOM 777 N N . LEU A 1 99 ? -4.68 6.93 2.873 1 90.19 99 LEU A N 1
ATOM 778 C CA . LEU A 1 99 ? -5.215 8.016 3.688 1 90.19 99 LEU A CA 1
ATOM 779 C C . LEU A 1 99 ? -4.434 8.148 4.992 1 90.19 99 LEU A C 1
ATOM 781 O O . LEU A 1 99 ? -4.066 7.145 5.609 1 90.19 99 LEU A O 1
ATOM 785 N N . VAL A 1 100 ? -4.242 9.344 5.316 1 93.81 100 VAL A N 1
ATOM 786 C CA . VAL A 1 100 ? -3.691 9.602 6.645 1 93.81 100 VAL A CA 1
ATOM 787 C C . VAL A 1 100 ? -4.828 9.766 7.648 1 93.81 100 VAL A C 1
ATOM 789 O O . VAL A 1 100 ? -5.688 10.641 7.488 1 93.81 100 VAL A O 1
ATOM 792 N N . LYS A 1 101 ? -4.797 8.93 8.656 1 95.94 101 LYS A N 1
ATOM 793 C CA . LYS A 1 101 ? -5.895 8.922 9.617 1 95.94 101 LYS A CA 1
ATOM 794 C C . LYS A 1 101 ? -5.582 9.812 10.812 1 95.94 101 LYS A C 1
ATOM 796 O O . LYS A 1 101 ? -6.441 10.562 11.281 1 95.94 101 LYS A O 1
ATOM 801 N N . ASP A 1 102 ? -4.379 9.664 11.344 1 97.75 102 ASP A N 1
ATOM 802 C CA . ASP A 1 102 ? -3.957 10.43 12.516 1 97.75 102 ASP A CA 1
ATOM 803 C C . ASP A 1 102 ? -2.523 10.93 12.352 1 97.75 102 ASP A C 1
ATOM 805 O O . ASP A 1 102 ? -1.693 10.266 11.734 1 97.75 102 ASP A O 1
ATOM 809 N N . ILE A 1 103 ? -2.299 12.039 12.883 1 98.25 103 ILE A N 1
ATOM 810 C CA . ILE A 1 103 ? -0.977 12.648 12.977 1 98.25 103 ILE A CA 1
ATOM 811 C C . ILE A 1 103 ? -0.691 13.031 14.43 1 98.25 103 ILE A C 1
ATOM 813 O O . ILE A 1 103 ? -1.434 13.812 15.031 1 98.25 103 ILE A O 1
ATOM 817 N N . VAL A 1 104 ? 0.433 12.516 14.992 1 97.69 104 VAL A N 1
ATOM 818 C CA . VAL A 1 104 ? 0.618 12.695 16.422 1 97.69 104 VAL A CA 1
ATOM 819 C C . VAL A 1 104 ? 2.086 12.992 16.719 1 97.69 104 VAL A C 1
ATOM 821 O O . VAL A 1 104 ? 2.98 12.336 16.188 1 97.69 104 VAL A O 1
ATOM 824 N N . VAL A 1 105 ? 2.283 13.93 17.484 1 97.25 105 VAL A N 1
ATOM 825 C CA . VAL A 1 105 ? 3.564 14.172 18.141 1 97.25 105 VAL A CA 1
ATOM 826 C C . VAL A 1 105 ? 3.451 13.859 19.625 1 97.25 105 VAL A C 1
ATOM 828 O O . VAL A 1 105 ? 2.934 14.672 20.391 1 97.25 105 VAL A O 1
ATOM 831 N N . ASP A 1 106 ? 3.99 12.75 19.969 1 92.12 106 ASP A N 1
ATOM 832 C CA . ASP A 1 106 ? 3.865 12.312 21.359 1 92.12 106 ASP A CA 1
ATOM 833 C C . ASP A 1 106 ? 4.863 13.039 22.266 1 92.12 106 ASP A C 1
ATOM 835 O O . ASP A 1 106 ? 4.496 13.531 23.328 1 92.12 106 ASP A O 1
ATOM 839 N N . ASP A 1 107 ? 6.074 13.039 21.797 1 91.5 107 ASP A N 1
ATOM 840 C CA . ASP A 1 107 ? 7.156 13.703 22.516 1 91.5 107 ASP A CA 1
ATOM 841 C C . ASP A 1 107 ? 7.961 14.602 21.578 1 91.5 107 ASP A C 1
ATOM 843 O O . ASP A 1 107 ? 8.8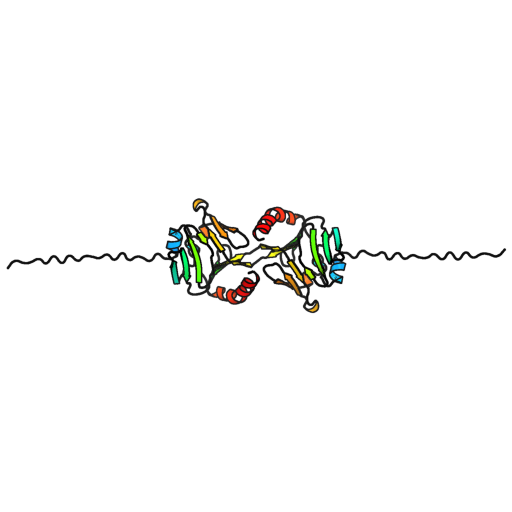2 14.117 20.844 1 91.5 107 ASP A O 1
ATOM 847 N N . PRO A 1 108 ? 7.695 15.883 21.734 1 89.12 108 PRO A N 1
ATOM 848 C CA . PRO A 1 108 ? 8.398 16.797 20.828 1 89.12 108 PRO A CA 1
ATOM 849 C C . PRO A 1 108 ? 9.914 16.672 20.922 1 89.12 108 PRO A C 1
ATOM 851 O O . PRO A 1 108 ? 10.625 16.969 19.953 1 89.12 108 PRO A O 1
ATOM 854 N N . LYS A 1 109 ? 10.414 16.203 21.984 1 92.12 109 LYS A N 1
ATOM 855 C CA . LYS A 1 109 ? 11.859 16.094 22.172 1 92.12 109 LYS A CA 1
ATOM 856 C C . LYS A 1 109 ? 12.445 14.961 21.344 1 92.12 109 LYS A C 1
ATOM 858 O O . LYS A 1 109 ? 13.648 14.953 21.062 1 92.12 109 LYS A O 1
ATOM 863 N N . SER A 1 110 ? 11.656 14.031 20.984 1 91.75 110 SER A N 1
ATOM 864 C CA . SER A 1 110 ? 12.125 12.906 20.188 1 91.75 110 SER A CA 1
ATOM 865 C C . SER A 1 110 ? 12.453 13.344 18.75 1 91.75 110 SER A C 1
ATOM 867 O O . SER A 1 110 ? 13.148 12.633 18.031 1 91.75 110 SER A O 1
ATOM 869 N N . GLY A 1 111 ? 11.93 14.469 18.422 1 95.25 111 GLY A N 1
ATOM 870 C CA . GLY A 1 111 ? 12.117 14.938 17.062 1 95.25 111 GLY A CA 1
ATOM 871 C C . GLY A 1 111 ? 11.375 14.102 16.031 1 95.25 111 GLY A C 1
ATOM 872 O O . GLY A 1 111 ? 11.672 14.172 14.836 1 95.25 111 GLY A O 1
ATOM 873 N N . LEU A 1 112 ? 10.359 13.312 16.578 1 95.81 112 LEU A N 1
ATOM 874 C CA . LEU A 1 112 ? 9.664 12.398 15.688 1 95.81 112 LEU A CA 1
ATOM 875 C C . LEU A 1 112 ? 8.172 12.727 15.633 1 95.81 112 LEU A C 1
ATOM 877 O O . LEU A 1 112 ? 7.609 13.227 16.609 1 95.81 112 LEU A O 1
ATOM 881 N N . ILE A 1 113 ? 7.609 12.492 14.516 1 96.44 113 ILE A N 1
ATOM 882 C CA . ILE A 1 113 ? 6.176 12.625 14.273 1 96.44 113 ILE A CA 1
ATOM 883 C C . ILE A 1 113 ? 5.621 11.32 13.719 1 96.44 113 ILE A C 1
ATOM 885 O O . ILE A 1 113 ? 6.25 10.68 12.875 1 96.44 113 ILE A O 1
ATOM 889 N N . LEU A 1 114 ? 4.469 10.898 14.195 1 96.31 114 LEU A N 1
ATOM 890 C CA . LEU A 1 114 ? 3.865 9.625 13.805 1 96.31 114 LEU A CA 1
ATOM 891 C C . LEU A 1 114 ? 2.643 9.859 12.922 1 96.31 114 LEU A C 1
ATOM 893 O O . LEU A 1 114 ? 1.778 10.672 13.25 1 96.31 114 LEU A O 1
ATOM 897 N N . PHE A 1 115 ? 2.619 9.164 11.828 1 94.94 115 PHE A N 1
ATOM 898 C CA . PHE A 1 115 ? 1.463 9.133 10.938 1 94.94 115 PHE A CA 1
ATOM 899 C C . PHE A 1 115 ? 0.803 7.762 10.953 1 94.94 115 PHE A C 1
ATOM 901 O O . PHE A 1 115 ? 1.454 6.75 10.68 1 94.94 115 PHE A O 1
ATOM 908 N N . ASP A 1 116 ? -0.423 7.781 11.32 1 93.44 116 ASP A N 1
ATOM 909 C CA . ASP A 1 116 ? -1.229 6.574 11.148 1 93.44 116 ASP A CA 1
ATOM 910 C C . ASP A 1 116 ? -1.869 6.543 9.758 1 93.44 116 ASP A C 1
ATOM 912 O O . ASP A 1 116 ? -2.723 7.375 9.445 1 93.44 116 ASP A O 1
ATOM 916 N N . ILE A 1 117 ? -1.545 5.574 8.977 1 87.62 117 ILE A N 1
ATOM 917 C CA . ILE A 1 117 ? -2.066 5.516 7.617 1 87.62 117 ILE A CA 1
ATOM 918 C C . ILE A 1 117 ? -2.982 4.301 7.469 1 87.62 117 ILE A C 1
ATOM 920 O O . ILE A 1 117 ? -3.217 3.826 6.355 1 87.62 117 ILE A O 1
ATOM 924 N N . GLY A 1 118 ? -3.523 3.932 8.539 1 81 118 GLY A N 1
ATOM 925 C CA . GLY A 1 118 ? -4.484 2.84 8.547 1 81 118 GLY A CA 1
ATOM 926 C C . GLY A 1 118 ? -3.83 1.471 8.578 1 81 118 GLY A C 1
ATOM 927 O O . GLY A 1 118 ? -4.109 0.662 9.461 1 81 118 GLY A O 1
ATOM 928 N N . VAL A 1 119 ? -2.799 1.273 7.629 1 73.62 119 VAL A N 1
ATOM 929 C CA . VAL A 1 119 ? -2.182 -0.044 7.52 1 73.62 119 VAL A CA 1
ATOM 930 C C . VAL A 1 119 ? -0.859 -0.06 8.281 1 73.62 119 VAL A C 1
ATOM 932 O O . VAL A 1 119 ? -0.279 -1.125 8.508 1 73.62 119 VAL A O 1
ATOM 935 N N . ALA A 1 120 ? -0.331 1.059 8.695 1 77.12 120 ALA A N 1
ATOM 936 C CA . ALA A 1 120 ? 0.942 1.165 9.406 1 77.12 120 ALA A CA 1
ATOM 937 C C . ALA A 1 120 ? 1.077 2.521 10.086 1 77.12 120 ALA A C 1
ATOM 939 O O . ALA A 1 120 ? 0.248 3.412 9.883 1 77.12 120 ALA A O 1
ATOM 940 N N . HIS A 1 121 ? 2.006 2.518 10.898 1 86.88 121 HIS A N 1
ATOM 941 C CA . HIS A 1 121 ? 2.447 3.779 11.484 1 86.88 121 HIS A CA 1
ATOM 942 C C . HIS A 1 121 ? 3.816 4.184 10.953 1 86.88 121 HIS A C 1
ATOM 944 O O . HIS A 1 121 ? 4.77 3.404 11.008 1 86.88 121 HIS A O 1
ATOM 950 N N . LYS A 1 122 ? 3.748 5.316 10.469 1 87.06 122 LYS A N 1
ATOM 951 C CA . LYS A 1 122 ? 5.012 5.84 9.961 1 87.06 122 LYS A CA 1
ATOM 952 C C . LYS A 1 122 ? 5.598 6.879 10.914 1 87.06 122 LYS A C 1
ATOM 954 O O . LYS A 1 122 ? 4.875 7.734 11.422 1 87.06 122 LYS A O 1
ATOM 959 N N . GLN A 1 123 ? 6.879 6.602 11.109 1 91.75 123 GLN A N 1
ATOM 960 C CA . GLN A 1 123 ? 7.605 7.582 11.914 1 91.75 123 GLN A CA 1
ATOM 961 C C . GLN A 1 123 ? 8.562 8.391 11.047 1 91.75 123 GLN A C 1
ATOM 963 O O . GLN A 1 123 ? 9.383 7.828 10.312 1 91.75 123 GLN A O 1
ATOM 968 N N . LEU A 1 124 ? 8.375 9.734 11.133 1 93.44 124 LEU A N 1
ATOM 969 C CA . LEU A 1 124 ? 9.219 10.625 10.352 1 93.44 124 LEU A CA 1
ATOM 970 C C . LEU A 1 124 ? 9.852 11.688 11.242 1 93.44 124 LEU A C 1
ATOM 972 O O . LEU A 1 124 ? 9.43 11.883 12.391 1 93.44 124 LEU A O 1
ATOM 976 N N . SER A 1 125 ? 10.844 12.305 10.68 1 95.25 125 SER A N 1
ATOM 977 C CA . SER A 1 125 ? 11.445 13.422 11.391 1 95.25 125 SER A CA 1
ATOM 978 C C . SER A 1 125 ? 10.531 14.641 11.383 1 95.25 125 SER A C 1
ATOM 980 O O . SER A 1 125 ? 9.969 14.992 10.344 1 95.25 125 SER A O 1
ATOM 982 N N . LEU A 1 126 ? 10.492 15.25 12.547 1 95.56 126 LEU A N 1
ATOM 983 C CA . LEU A 1 126 ? 9.703 16.469 12.688 1 95.56 126 LEU A CA 1
ATOM 984 C C . LEU A 1 126 ? 10.227 17.562 11.758 1 95.56 126 LEU A C 1
ATOM 986 O O . LEU A 1 126 ? 9.453 18.391 11.273 1 95.56 126 LEU A O 1
ATOM 990 N N . SER A 1 127 ? 11.414 17.578 11.43 1 94.5 127 SER A N 1
ATOM 991 C CA . SER A 1 127 ? 12.062 18.625 10.648 1 94.5 127 SER A CA 1
ATOM 992 C C . SER A 1 127 ? 11.547 18.656 9.219 1 94.5 127 SER A C 1
ATOM 994 O O . SER A 1 127 ? 11.609 19.688 8.547 1 94.5 127 SER A O 1
ATOM 996 N N . LEU A 1 128 ? 11.047 17.516 8.719 1 95.19 128 LEU A N 1
ATOM 997 C CA . LEU A 1 128 ? 10.492 17.438 7.371 1 95.19 128 LEU A CA 1
ATOM 998 C C . LEU A 1 128 ? 9.281 18.359 7.223 1 95.19 128 LEU A C 1
ATOM 1000 O O . LEU A 1 128 ? 8.914 18.734 6.109 1 95.19 128 LEU A O 1
ATOM 1004 N N . PHE A 1 129 ? 8.711 18.734 8.43 1 96.88 129 PHE A N 1
ATOM 1005 C CA . PHE A 1 129 ? 7.461 19.469 8.398 1 96.88 129 PHE A CA 1
ATOM 1006 C C . PHE A 1 129 ? 7.625 20.844 9.055 1 96.88 129 PHE A C 1
ATOM 1008 O O . PHE A 1 129 ? 6.664 21.391 9.594 1 96.88 129 PHE A O 1
ATOM 1015 N N . GLU A 1 130 ? 8.781 21.312 9.125 1 95 130 GLU A N 1
ATOM 1016 C CA . GLU A 1 130 ? 9.062 22.578 9.797 1 95 130 GLU A CA 1
ATOM 1017 C C . GLU A 1 130 ? 8.406 23.75 9.062 1 95 130 GLU A C 1
ATOM 1019 O O . GLU A 1 130 ? 7.699 24.547 9.672 1 95 130 GLU A O 1
ATOM 1024 N N . ASP A 1 131 ? 8.625 23.812 7.754 1 96.06 131 ASP A N 1
ATOM 1025 C CA . ASP A 1 131 ? 8.102 24.922 6.957 1 96.06 131 ASP A CA 1
ATOM 1026 C C . ASP A 1 131 ? 6.926 24.469 6.094 1 96.06 131 ASP A C 1
ATOM 1028 O O . ASP A 1 131 ? 6.961 23.391 5.504 1 96.06 131 ASP A O 1
ATOM 1032 N N . PRO A 1 132 ? 5.93 25.328 6.02 1 97.12 132 PRO A N 1
ATOM 1033 C CA . PRO A 1 132 ? 4.82 25 5.125 1 97.12 132 PRO A CA 1
ATOM 1034 C C . PRO A 1 132 ? 5.27 24.797 3.678 1 97.12 132 PRO A C 1
ATOM 1036 O O . PRO A 1 132 ? 6.012 25.609 3.137 1 97.12 132 PRO A O 1
ATOM 1039 N N . PRO A 1 133 ? 4.836 23.75 3.068 1 95.81 133 PRO A N 1
ATOM 1040 C CA . PRO A 1 133 ? 5.301 23.438 1.713 1 95.81 133 PRO A CA 1
ATOM 1041 C C . PRO A 1 133 ? 4.555 24.234 0.644 1 95.81 133 PRO A C 1
ATOM 1043 O O . PRO A 1 133 ? 3.418 24.672 0.866 1 95.81 133 PRO A O 1
ATOM 1046 N N . ASP A 1 134 ? 5.273 24.422 -0.518 1 93.31 134 ASP A N 1
ATOM 1047 C CA . ASP A 1 134 ? 4.59 24.828 -1.738 1 93.31 134 ASP A CA 1
ATOM 1048 C C . ASP A 1 134 ? 3.791 23.688 -2.342 1 93.31 134 ASP A C 1
ATOM 1050 O O . ASP A 1 134 ? 4.289 22.562 -2.441 1 93.31 134 ASP A O 1
ATOM 1054 N N . CYS A 1 135 ? 2.555 23.922 -2.514 1 90.06 135 CYS A N 1
ATOM 1055 C CA . CYS A 1 135 ? 1.688 22.875 -3.045 1 90.06 135 CYS A CA 1
ATOM 1056 C C . CYS A 1 135 ? 1.255 23.188 -4.469 1 90.06 135 CYS A C 1
ATOM 1058 O O . CYS A 1 135 ? 0.866 24.328 -4.766 1 90.06 135 CYS A O 1
ATOM 1060 N N . ASN A 1 136 ? 1.444 22.25 -5.336 1 86.38 136 ASN A N 1
ATOM 1061 C CA . ASN A 1 136 ? 1.156 22.422 -6.754 1 86.38 136 ASN A CA 1
ATOM 1062 C C . ASN A 1 136 ? -0.223 21.875 -7.117 1 86.38 136 ASN A C 1
ATOM 1064 O O . ASN A 1 136 ? -0.488 20.688 -6.949 1 86.38 136 ASN A O 1
ATOM 1068 N N . ALA A 1 137 ? -1.043 22.672 -7.605 1 79.25 137 ALA A N 1
ATOM 1069 C CA . ALA A 1 137 ? -2.4 22.281 -7.969 1 79.25 137 ALA A CA 1
ATOM 1070 C C . ALA A 1 137 ? -2.406 21.453 -9.258 1 79.25 137 ALA A C 1
ATOM 1072 O O . ALA A 1 137 ? -3.309 20.656 -9.484 1 79.25 137 ALA A O 1
ATOM 1073 N N . LYS A 1 138 ? -1.428 21.656 -10.047 1 68.75 138 LYS A N 1
ATOM 1074 C CA . LYS A 1 138 ? -1.454 21.078 -11.383 1 68.75 138 LYS A CA 1
ATOM 1075 C C . LYS A 1 138 ? -1.367 19.562 -11.328 1 68.75 138 LYS A C 1
ATOM 1077 O O . LYS A 1 138 ? -2.084 18.859 -12.047 1 68.75 138 LYS A O 1
ATOM 1082 N N . ASN A 1 139 ? -0.619 19.141 -10.438 1 64.62 139 ASN A N 1
ATOM 1083 C CA . ASN A 1 139 ? -0.409 17.688 -10.391 1 64.62 139 ASN A CA 1
ATOM 1084 C C . ASN A 1 139 ? -1.52 16.984 -9.617 1 64.62 139 ASN A C 1
ATOM 1086 O O . ASN A 1 139 ? -1.649 15.766 -9.688 1 64.62 139 ASN A O 1
ATOM 1090 N N . ALA A 1 140 ? -2.305 17.734 -8.898 1 65.81 140 ALA A N 1
ATOM 1091 C CA . ALA A 1 140 ? -3.371 17.172 -8.078 1 65.81 140 ALA A CA 1
ATOM 1092 C C . ALA A 1 140 ? -4.547 16.719 -8.938 1 65.81 140 ALA A C 1
ATOM 1094 O O . ALA A 1 140 ? -5.25 15.766 -8.586 1 65.81 140 ALA A O 1
ATOM 1095 N N . GLY A 1 141 ? -4.75 17.359 -9.961 1 58.5 141 GLY A N 1
ATOM 1096 C CA . GLY A 1 141 ? -5.848 17.016 -10.852 1 58.5 141 GLY A CA 1
ATOM 1097 C C . GLY A 1 141 ? -5.754 15.617 -11.406 1 58.5 141 GLY A C 1
ATOM 1098 O O . GLY A 1 141 ? -6.773 14.961 -11.633 1 58.5 141 GLY A O 1
ATOM 1099 N N . ALA A 1 142 ? -4.664 15.281 -11.578 1 54.31 142 ALA A N 1
ATOM 1100 C CA . ALA A 1 142 ? -4.504 13.969 -12.203 1 54.31 142 ALA A CA 1
ATOM 1101 C C . ALA A 1 142 ? -4.906 12.852 -11.234 1 54.31 142 ALA A C 1
ATOM 1103 O O . ALA A 1 142 ? -5.438 11.82 -11.656 1 54.31 142 ALA A O 1
ATOM 1104 N N . LEU A 1 143 ? -4.598 13.016 -10.047 1 57.06 143 LEU A N 1
ATOM 1105 C CA . LEU A 1 143 ? -4.957 12 -9.062 1 57.06 143 LEU A CA 1
ATOM 1106 C C . LEU A 1 143 ? -6.469 11.945 -8.867 1 57.06 143 LEU A C 1
ATOM 1108 O O . LEU A 1 143 ? -7.02 10.883 -8.555 1 57.06 143 LEU A O 1
ATOM 1112 N N . ASN A 1 144 ? -7.105 13.148 -8.836 1 52.44 144 ASN A N 1
ATOM 1113 C CA . ASN A 1 144 ? -8.555 13.102 -8.688 1 52.44 144 ASN A CA 1
ATOM 1114 C C . ASN A 1 144 ? -9.188 12.133 -9.688 1 52.44 144 ASN A C 1
ATOM 1116 O O . ASN A 1 144 ? -10.141 11.43 -9.352 1 52.44 144 ASN A O 1
ATOM 1120 N N . LYS A 1 145 ? -8.688 12.203 -10.844 1 46.59 145 LYS A N 1
ATOM 1121 C CA . LYS A 1 145 ? -9.336 11.336 -11.82 1 46.59 145 LYS A CA 1
ATOM 1122 C C . LYS A 1 145 ? -8.984 9.875 -11.578 1 46.59 145 LYS A C 1
ATOM 1124 O O . LYS A 1 145 ? -9.859 9.008 -11.555 1 46.59 145 LYS A O 1
ATOM 1129 N N . ASN A 1 146 ? -7.809 9.664 -11.672 1 42.84 146 ASN A N 1
ATOM 1130 C CA . ASN A 1 146 ? -7.367 8.273 -11.625 1 42.84 146 ASN A CA 1
ATOM 1131 C C . ASN A 1 146 ? -7.289 7.758 -10.195 1 42.84 146 ASN A C 1
ATOM 1133 O O . ASN A 1 146 ? -7.473 6.566 -9.945 1 42.84 146 ASN A O 1
ATOM 1137 N N . GLY A 1 147 ? -6.898 8.531 -9.273 1 44.09 147 GLY A N 1
ATOM 1138 C CA . GLY A 1 147 ? -6.516 8.18 -7.918 1 44.09 147 GLY A CA 1
ATOM 1139 C C . GLY A 1 147 ? -7.707 7.941 -7.008 1 44.09 147 GLY A C 1
ATOM 1140 O O . GLY A 1 147 ? -7.578 7.293 -5.965 1 44.09 147 GLY A O 1
ATOM 1141 N N . ARG A 1 148 ? -8.805 8.797 -7.094 1 43.69 148 ARG A N 1
ATOM 1142 C CA . ARG A 1 148 ? -10.031 8.406 -6.41 1 43.69 148 ARG A CA 1
ATOM 1143 C C . ARG A 1 148 ? -10.406 6.961 -6.738 1 43.69 148 ARG A C 1
ATOM 1145 O O . ARG A 1 148 ? -10.945 6.246 -5.891 1 43.69 148 ARG A O 1
ATOM 1152 N N . GLU A 1 149 ? -10.375 6.715 -7.988 1 39.62 149 GLU A N 1
ATOM 1153 C CA . GLU A 1 149 ? -10.727 5.355 -8.398 1 39.62 149 GLU A CA 1
ATOM 1154 C C . GLU A 1 149 ? -9.789 4.332 -7.754 1 39.62 149 GLU A C 1
ATOM 1156 O O . GLU A 1 149 ? -10.234 3.266 -7.324 1 39.62 149 GLU A O 1
ATOM 1161 N N . GLU A 1 150 ? -8.523 4.562 -7.895 1 40.84 150 GLU A N 1
ATOM 1162 C CA . GLU A 1 150 ? -7.629 3.613 -7.238 1 40.84 150 GLU A CA 1
ATOM 1163 C C . GLU A 1 150 ? -7.664 3.779 -5.719 1 40.84 150 GLU A C 1
ATOM 1165 O O . GLU A 1 150 ? -7.312 2.859 -4.98 1 40.84 150 GLU A O 1
ATOM 1170 N N . ARG A 1 151 ? -7.941 4.914 -5.188 1 41.19 151 ARG A N 1
ATOM 1171 C CA . ARG A 1 151 ? -8.203 5.32 -3.812 1 41.19 151 ARG A CA 1
ATOM 1172 C C . ARG A 1 151 ? -9.383 4.559 -3.229 1 41.19 151 ARG A C 1
ATOM 1174 O O . ARG A 1 151 ? -9.422 4.277 -2.029 1 41.19 151 ARG A O 1
ATOM 1181 N N . ALA A 1 152 ? -10.578 4.523 -3.908 1 34.59 152 ALA A N 1
ATOM 1182 C CA . ALA A 1 152 ? -11.812 3.809 -3.605 1 34.59 152 ALA A CA 1
ATOM 1183 C C . ALA A 1 152 ? -11.57 2.307 -3.502 1 34.59 152 ALA A C 1
ATOM 1185 O O . ALA A 1 152 ? -12.289 1.604 -2.783 1 34.59 152 ALA A O 1
ATOM 1186 N N . TYR A 1 153 ? -10.891 1.768 -4.441 1 32.97 153 TYR A N 1
ATOM 1187 C CA . TYR A 1 153 ? -10.836 0.31 -4.434 1 32.97 153 TYR A CA 1
ATOM 1188 C C . TYR A 1 153 ? -10.008 -0.198 -3.258 1 32.97 153 TYR A C 1
ATOM 1190 O O . TYR A 1 153 ? -10.07 -1.381 -2.914 1 32.97 153 TYR A O 1
ATOM 1198 N N . ALA A 1 154 ? -9.102 0.584 -2.795 1 33.41 154 ALA A N 1
ATOM 1199 C CA . ALA A 1 154 ? -8.469 0.16 -1.548 1 33.41 154 ALA A CA 1
ATOM 1200 C C . ALA A 1 154 ? -9.297 0.578 -0.34 1 33.41 154 ALA A C 1
ATOM 1202 O O . ALA A 1 154 ? -8.945 0.277 0.802 1 33.41 154 ALA A O 1
ATOM 1203 N N . ALA A 1 155 ? -10.273 1.406 -0.224 1 28.62 155 ALA A N 1
ATOM 1204 C CA . ALA A 1 155 ? -11.219 1.54 0.879 1 28.62 155 ALA A CA 1
ATOM 1205 C C . ALA A 1 155 ? -12.219 0.386 0.889 1 28.62 155 ALA A C 1
ATOM 1207 O O . ALA A 1 155 ? -12.703 -0.028 -0.165 1 28.62 155 ALA A O 1
ATOM 1208 N N . MET B 1 1 ? -12.914 85.438 34.344 1 43.03 1 MET B N 1
ATOM 1209 C CA . MET B 1 1 ? -12.75 84.625 33.125 1 43.03 1 MET B CA 1
ATOM 1210 C C . MET B 1 1 ? -11.961 83.312 33.406 1 43.03 1 MET B C 1
ATOM 1212 O O . MET B 1 1 ? -10.742 83.375 33.594 1 43.03 1 MET B O 1
ATOM 1216 N N . GLU B 1 2 ? -12.562 82.375 34.219 1 55.34 2 GLU B N 1
ATOM 1217 C CA . GLU B 1 2 ? -12.094 81.062 34.594 1 55.34 2 GLU B CA 1
ATOM 1218 C C . GLU B 1 2 ? -11.945 80.125 33.344 1 55.34 2 GLU B C 1
ATOM 1220 O O . GLU B 1 2 ? -12.852 80.062 32.531 1 55.34 2 GLU B O 1
ATOM 1225 N N . PHE B 1 3 ? -10.688 80 32.781 1 56.16 3 PHE B N 1
ATOM 1226 C CA . PHE B 1 3 ? -10.25 79.062 31.766 1 56.16 3 PHE B CA 1
ATOM 1227 C C . PHE B 1 3 ? -10.555 77.625 32.156 1 56.16 3 PHE B C 1
ATOM 1229 O O . PHE B 1 3 ? -9.984 77.125 33.156 1 56.16 3 PHE B O 1
ATOM 1236 N N . ILE B 1 4 ? -11.773 77.062 31.875 1 59.59 4 ILE B N 1
ATOM 1237 C CA . ILE B 1 4 ? -12.078 75.625 31.938 1 59.59 4 ILE B CA 1
ATOM 1238 C C . ILE B 1 4 ? -11.148 74.812 31.016 1 59.59 4 ILE B C 1
ATOM 1240 O O . ILE B 1 4 ? -11.18 75.062 29.797 1 59.59 4 ILE B O 1
ATOM 1244 N N . GLN B 1 5 ? -9.938 74.375 31.406 1 59.62 5 GLN B N 1
ATOM 1245 C CA . GLN B 1 5 ? -9.133 73.375 30.734 1 59.62 5 GLN B CA 1
ATOM 1246 C C . GLN B 1 5 ? -9.914 72.062 30.547 1 59.62 5 GLN B C 1
ATOM 1248 O O . GLN B 1 5 ? -10.234 71.375 31.531 1 59.62 5 GLN B O 1
ATOM 1253 N N . ASN B 1 6 ? -10.719 72 29.5 1 58.06 6 ASN B N 1
ATOM 1254 C CA . ASN B 1 6 ? -11.289 70.688 29.109 1 58.06 6 ASN B CA 1
ATOM 1255 C C . ASN B 1 6 ? -10.195 69.688 28.844 1 58.06 6 ASN B C 1
ATOM 1257 O O . ASN B 1 6 ? -9.43 69.812 27.891 1 58.06 6 ASN B O 1
ATOM 1261 N N . LEU B 1 7 ? -9.688 68.938 29.859 1 57.59 7 LEU B N 1
ATOM 1262 C CA . LEU B 1 7 ? -8.875 67.75 29.719 1 57.59 7 LEU B CA 1
ATOM 1263 C C . LEU B 1 7 ? -9.594 66.688 28.859 1 57.59 7 LEU B C 1
ATOM 1265 O O . LEU B 1 7 ? -10.609 66.125 29.297 1 57.59 7 LEU B O 1
ATOM 1269 N N . PHE B 1 8 ? -9.57 66.812 27.484 1 57.16 8 PHE B N 1
ATOM 1270 C CA . PHE B 1 8 ? -9.984 65.75 26.594 1 57.16 8 PHE B CA 1
ATOM 1271 C C . PHE B 1 8 ? -9.203 64.5 26.859 1 57.16 8 PHE B C 1
ATOM 1273 O O . PHE B 1 8 ? -7.992 64.438 26.625 1 57.16 8 PHE B O 1
ATOM 1280 N N . LEU B 1 9 ? -9.617 63.531 27.797 1 56.47 9 LEU B N 1
ATOM 1281 C CA . LEU B 1 9 ? -9.109 62.188 27.984 1 56.47 9 LEU B CA 1
ATOM 1282 C C . LEU B 1 9 ? -9.305 61.344 26.703 1 56.47 9 LEU B C 1
ATOM 1284 O O . LEU B 1 9 ? -10.438 61.031 26.344 1 56.47 9 LEU B O 1
ATOM 1288 N N . VAL B 1 10 ? -8.383 61.469 25.719 1 56.91 10 VAL B N 1
ATOM 1289 C CA . VAL B 1 10 ? -8.352 60.562 24.578 1 56.91 10 VAL B CA 1
ATOM 1290 C C . VAL B 1 10 ? -8.18 59.125 25.078 1 56.91 10 VAL B C 1
ATOM 1292 O O . VAL B 1 10 ? -7.133 58.781 25.609 1 56.91 10 VAL B O 1
ATOM 1295 N N . LEU B 1 11 ? -9.25 58.406 25.453 1 52.06 11 LEU B N 1
ATOM 1296 C CA . LEU B 1 11 ? -9.242 56.969 25.656 1 52.06 11 LEU B CA 1
ATOM 1297 C C . LEU B 1 11 ? -8.734 56.25 24.406 1 52.06 11 LEU B C 1
ATOM 1299 O O . LEU B 1 11 ? -9.414 56.219 23.391 1 52.06 11 LEU B O 1
ATOM 1303 N N . PHE B 1 12 ? -7.363 56.125 24.219 1 51.16 12 PHE B N 1
ATOM 1304 C CA . PHE B 1 12 ? -6.789 55.188 23.234 1 51.16 12 PHE B CA 1
ATOM 1305 C C . PHE B 1 12 ? -7.348 53.781 23.422 1 51.16 12 PHE B C 1
ATOM 1307 O O . PHE B 1 12 ? -6.965 53.094 24.359 1 51.16 12 PHE B O 1
ATOM 1314 N N . LEU B 1 13 ? -8.602 53.531 23.062 1 48.41 13 LEU B N 1
ATOM 1315 C CA . LEU B 1 13 ? -9.039 52.125 22.922 1 48.41 13 LEU B CA 1
ATOM 1316 C C . LEU B 1 13 ? -8.102 51.344 22 1 48.41 13 LEU B C 1
ATOM 1318 O O . LEU B 1 13 ? -8.109 51.531 20.781 1 48.41 13 LEU B O 1
ATOM 1322 N N . SER B 1 14 ? -6.91 51 22.453 1 46.75 14 SER B N 1
ATOM 1323 C CA . SER B 1 14 ? -6.137 49.969 21.75 1 46.75 14 SER B CA 1
ATOM 1324 C C . SER B 1 14 ? -6.988 48.75 21.438 1 46.75 14 SER B C 1
ATOM 1326 O O . SER B 1 14 ? -7.359 48 22.328 1 46.75 14 SER B O 1
ATOM 1328 N N . LEU B 1 15 ? -7.902 48.812 20.484 1 48.88 15 LEU B N 1
ATOM 1329 C CA . LEU B 1 15 ? -8.445 47.531 20.016 1 48.88 15 LEU B CA 1
ATOM 1330 C C . LEU B 1 15 ? -7.332 46.5 19.797 1 48.88 15 LEU B C 1
ATOM 1332 O O . LEU B 1 15 ? -6.355 46.781 19.094 1 48.88 15 LEU B O 1
ATOM 1336 N N . PRO B 1 16 ? -7.152 45.562 20.734 1 46.84 16 PRO B N 1
ATOM 1337 C CA . PRO B 1 16 ? -6.199 44.5 20.359 1 46.84 16 PRO B CA 1
ATOM 1338 C C . PRO B 1 16 ? -6.426 43.969 18.938 1 46.84 16 PRO B C 1
ATOM 1340 O O . PRO B 1 16 ? -7.566 43.75 18.547 1 46.84 16 PRO B O 1
ATOM 1343 N N . LEU B 1 17 ? -5.758 44.469 17.922 1 45.38 17 LEU B N 1
ATOM 1344 C CA . LEU B 1 17 ? -5.727 43.719 16.656 1 45.38 17 LEU B CA 1
ATOM 1345 C C . LEU B 1 17 ? -5.645 42.219 16.938 1 45.38 17 LEU B C 1
ATOM 1347 O O . LEU B 1 17 ? -4.617 41.719 17.391 1 45.38 17 LEU B O 1
ATOM 1351 N N . SER B 1 18 ? -6.699 41.594 17.406 1 44.72 18 SER B N 1
ATOM 1352 C CA . SER B 1 18 ? -6.711 40.156 17.438 1 44.72 18 SER B CA 1
ATOM 1353 C C . SER B 1 18 ? -6.078 39.562 16.172 1 44.72 18 SER B C 1
ATOM 1355 O O . SER B 1 18 ? -6.637 39.688 15.078 1 44.72 18 SER B O 1
ATOM 1357 N N . HIS B 1 19 ? -4.828 39.812 15.867 1 48 19 HIS B N 1
ATOM 1358 C CA . HIS B 1 19 ? -4.125 39.156 14.766 1 48 19 HIS B CA 1
ATOM 1359 C C . HIS B 1 19 ? -4.551 37.688 14.625 1 48 19 HIS B C 1
ATOM 1361 O O . HIS B 1 19 ? -4.328 36.906 15.531 1 48 19 HIS B O 1
AT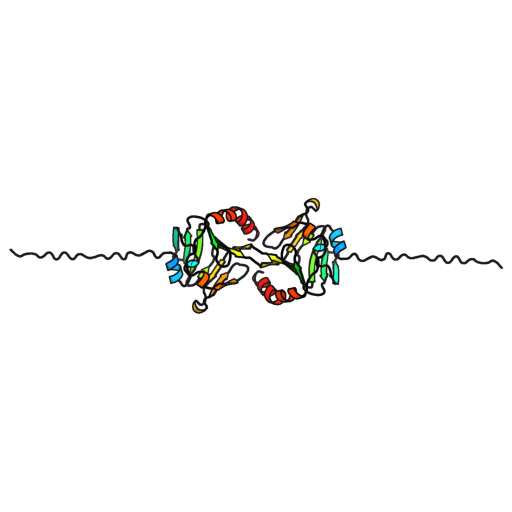OM 1367 N N . SER B 1 20 ? -5.715 37.469 14.055 1 55.62 20 SER B N 1
ATOM 1368 C CA . SER B 1 20 ? -6.133 36.094 13.766 1 55.62 20 SER B CA 1
ATOM 1369 C C . SER B 1 20 ? -4.953 35.219 13.336 1 55.62 20 SER B C 1
ATOM 1371 O O . SER B 1 20 ? -4.262 35.562 12.367 1 55.62 20 SER B O 1
ATOM 1373 N N . SER B 1 21 ? -4.246 34.562 14.195 1 76.25 21 SER B N 1
ATOM 1374 C CA . SER B 1 21 ? -3.102 33.688 13.977 1 76.25 21 SER B CA 1
ATOM 1375 C C . SER B 1 21 ? -3.33 32.75 12.781 1 76.25 21 SER B C 1
ATOM 1377 O O . SER B 1 21 ? -4.449 32.281 12.547 1 76.25 21 SER B O 1
ATOM 1379 N N . SER B 1 22 ? -2.408 32.719 11.797 1 92.44 22 SER B N 1
ATOM 1380 C CA . SER B 1 22 ? -2.494 31.812 10.656 1 92.44 22 SER B CA 1
ATOM 1381 C C . SER B 1 22 ? -2.658 30.375 11.117 1 92.44 22 SER B C 1
ATOM 1383 O O . SER B 1 22 ? -2.398 30.047 12.281 1 92.44 22 SER B O 1
ATOM 1385 N N . ILE B 1 23 ? -3.211 29.641 10.469 1 96.94 23 ILE B N 1
ATOM 1386 C CA . ILE B 1 23 ? -3.379 28.234 10.789 1 96.94 23 ILE B CA 1
ATOM 1387 C C . ILE B 1 23 ? -2.023 27.609 11.117 1 96.94 23 ILE B C 1
ATOM 1389 O O . ILE B 1 23 ? -1.934 26.719 11.961 1 96.94 23 ILE B O 1
ATOM 1393 N N . HIS B 1 24 ? -0.986 28.078 10.555 1 97.81 24 HIS B N 1
ATOM 1394 C CA . HIS B 1 24 ? 0.362 27.578 10.805 1 97.81 24 HIS B CA 1
ATOM 1395 C C . HIS B 1 24 ? 0.82 27.922 12.219 1 97.81 24 HIS B C 1
ATOM 1397 O O . HIS B 1 24 ? 1.414 27.078 12.906 1 97.81 24 HIS B O 1
ATOM 1403 N N . GLU B 1 25 ? 0.509 29.109 12.641 1 96.25 25 GLU B N 1
ATOM 1404 C CA . GLU B 1 25 ? 0.801 29.5 14.016 1 96.25 25 GLU B CA 1
ATOM 1405 C C . GLU B 1 25 ? -0.037 28.719 15.016 1 96.25 25 GLU B C 1
ATOM 1407 O O . GLU B 1 25 ? 0.447 28.344 16.078 1 96.25 25 GLU B O 1
ATOM 1412 N N . LEU B 1 26 ? -1.223 28.547 14.602 1 96.25 26 LEU B N 1
ATOM 1413 C CA . LEU B 1 26 ? -2.098 27.766 15.461 1 96.25 26 LEU B CA 1
ATOM 1414 C C . LEU B 1 26 ? -1.543 26.359 15.664 1 96.25 26 LEU B C 1
ATOM 1416 O O . LEU B 1 26 ? -1.513 25.844 16.781 1 96.25 26 LEU B O 1
ATOM 1420 N N . LEU B 1 27 ? -1.135 25.641 14.602 1 97.19 27 LEU B N 1
ATOM 1421 C CA . LEU B 1 27 ? -0.529 24.312 14.688 1 97.19 27 LEU B CA 1
ATOM 1422 C C . LEU B 1 27 ? 0.631 24.312 15.68 1 97.19 27 LEU B C 1
ATOM 1424 O O . LEU B 1 27 ? 0.688 23.453 16.578 1 97.19 27 LEU B O 1
ATOM 1428 N N . GLN B 1 28 ? 1.464 25.281 15.555 1 95.88 28 GLN B N 1
ATOM 1429 C CA . GLN B 1 28 ? 2.652 25.344 16.406 1 95.88 28 GLN B CA 1
ATOM 1430 C C . GLN B 1 28 ? 2.277 25.547 17.859 1 95.88 28 GLN B C 1
ATOM 1432 O O . GLN B 1 28 ? 2.883 24.953 18.75 1 95.88 28 GLN B O 1
ATOM 1437 N N . SER B 1 29 ? 1.323 26.375 18.016 1 94.25 29 SER B N 1
ATOM 1438 C CA . SER B 1 29 ? 0.913 26.672 19.375 1 94.25 29 SER B CA 1
ATOM 1439 C C . SER B 1 29 ? 0.339 25.453 20.078 1 94.25 29 SER B C 1
ATOM 1441 O O . SER B 1 29 ? 0.322 25.375 21.312 1 94.25 29 SER B O 1
ATOM 1443 N N . ARG B 1 30 ? -0.04 24.562 19.266 1 94.75 30 ARG B N 1
ATOM 1444 C CA . ARG B 1 30 ? -0.624 23.359 19.844 1 94.75 30 ARG B CA 1
ATOM 1445 C C . ARG B 1 30 ? 0.272 22.141 19.609 1 94.75 30 ARG B C 1
ATOM 1447 O O . ARG B 1 30 ? -0.214 21.016 19.5 1 94.75 30 ARG B O 1
ATOM 1454 N N . GLY B 1 31 ? 1.489 22.406 19.406 1 95.25 31 GLY B N 1
ATOM 1455 C CA . GLY B 1 31 ? 2.492 21.359 19.484 1 95.25 31 GLY B CA 1
ATOM 1456 C C . GLY B 1 31 ? 2.719 20.641 18.156 1 95.25 31 GLY B C 1
ATOM 1457 O O . GLY B 1 31 ? 3.377 19.609 18.109 1 95.25 31 GLY B O 1
ATOM 1458 N N . LEU B 1 32 ? 2.135 21.094 17.078 1 97.5 32 LEU B N 1
ATOM 1459 C CA . LEU B 1 32 ? 2.326 20.5 15.766 1 97.5 32 LEU B CA 1
ATOM 1460 C C . LEU B 1 32 ? 3.131 21.422 14.852 1 97.5 32 LEU B C 1
ATOM 1462 O O . LEU B 1 32 ? 3.08 22.641 15 1 97.5 32 LEU B O 1
ATOM 1466 N N . PRO B 1 33 ? 3.941 20.828 13.992 1 96.88 33 PRO B N 1
ATOM 1467 C CA . PRO B 1 33 ? 4.723 21.703 13.102 1 96.88 33 PRO B CA 1
ATOM 1468 C C . PRO B 1 33 ? 3.857 22.406 12.062 1 96.88 33 PRO B C 1
ATOM 1470 O O . PRO B 1 33 ? 2.859 21.859 11.602 1 96.88 33 PRO B O 1
ATOM 1473 N N . ALA B 1 34 ? 4.289 23.516 11.609 1 96.81 34 ALA B N 1
ATOM 1474 C CA . ALA B 1 34 ? 3.545 24.359 10.68 1 96.81 34 ALA B CA 1
ATOM 1475 C C . ALA B 1 34 ? 3.447 23.703 9.305 1 96.81 34 ALA B C 1
ATOM 1477 O O . ALA B 1 34 ? 2.473 23.922 8.578 1 96.81 34 ALA B O 1
ATOM 1478 N N . GLY B 1 35 ? 4.422 22.891 8.945 1 97.31 35 GLY B N 1
ATOM 1479 C CA . GLY B 1 35 ? 4.566 22.375 7.59 1 97.31 35 GLY B CA 1
ATOM 1480 C C . GLY B 1 35 ? 3.645 21.203 7.293 1 97.31 35 GLY B C 1
ATOM 1481 O O . GLY B 1 35 ? 3.717 20.609 6.215 1 97.31 35 GLY B O 1
ATOM 1482 N N . LEU B 1 36 ? 2.758 20.844 8.219 1 97.81 36 LEU B N 1
ATOM 1483 C CA . LEU B 1 36 ? 1.769 19.797 7.965 1 97.81 36 LEU B CA 1
ATOM 1484 C C . LEU B 1 36 ? 0.753 20.25 6.926 1 97.81 36 LEU B C 1
ATOM 1486 O O . LEU B 1 36 ? 0.075 19.438 6.309 1 97.81 36 LEU B O 1
ATOM 1490 N N . LEU B 1 37 ? 0.556 21.594 6.844 1 97.81 37 LEU B N 1
ATOM 1491 C CA . LEU B 1 37 ? -0.383 22.156 5.883 1 97.81 37 LEU B CA 1
ATOM 1492 C C . LEU B 1 37 ? 0.34 23.047 4.871 1 97.81 37 LEU B C 1
ATOM 1494 O O . LEU B 1 37 ? 1.388 23.609 5.18 1 97.81 37 LEU B O 1
ATOM 1498 N N . PRO B 1 38 ? -0.232 23.188 3.697 1 96.44 38 PRO B N 1
ATOM 1499 C CA . PRO B 1 38 ? 0.405 24 2.652 1 96.44 38 PRO B CA 1
ATOM 1500 C C . PRO B 1 38 ? 0.51 25.469 3.029 1 96.44 38 PRO B C 1
ATOM 1502 O O . PRO B 1 38 ? -0.225 25.938 3.9 1 96.44 38 PRO B O 1
ATOM 1505 N N . LYS B 1 39 ? 1.43 26.094 2.283 1 95.56 39 LYS B N 1
ATOM 1506 C CA . LYS B 1 39 ? 1.678 27.516 2.502 1 95.56 39 LYS B CA 1
ATOM 1507 C C . LYS B 1 39 ? 0.425 28.328 2.225 1 95.56 39 LYS B C 1
ATOM 1509 O O . LYS B 1 39 ? 0.075 29.219 3.006 1 95.56 39 LYS B O 1
ATOM 1514 N N . ASP B 1 40 ? -0.275 27.984 1.159 1 92.44 40 ASP B N 1
ATOM 1515 C CA . ASP B 1 40 ? -1.386 28.828 0.708 1 92.44 40 ASP B CA 1
ATOM 1516 C C . ASP B 1 40 ? -2.723 28.266 1.183 1 92.44 40 ASP B C 1
ATOM 1518 O O . ASP B 1 40 ? -3.502 27.734 0.383 1 92.44 40 ASP B O 1
ATOM 1522 N N . VAL B 1 41 ? -3.023 28.453 2.412 1 96.19 41 VAL B N 1
ATOM 1523 C CA . VAL B 1 41 ? -4.32 28.094 2.977 1 96.19 41 VAL B CA 1
ATOM 1524 C C . VAL B 1 41 ? -5.285 29.266 2.848 1 96.19 41 VAL B C 1
ATOM 1526 O O . VAL B 1 41 ? -4.977 30.375 3.279 1 96.19 41 VAL B O 1
ATOM 1529 N N . ARG B 1 42 ? -6.402 29.031 2.264 1 96.62 42 ARG B N 1
ATOM 1530 C CA . ARG B 1 42 ? -7.387 30.094 2.053 1 96.62 42 ARG B CA 1
ATOM 1531 C C . ARG B 1 42 ? -8.016 30.531 3.373 1 96.62 42 ARG B C 1
ATOM 1533 O O . ARG B 1 42 ? -8.07 31.719 3.674 1 96.62 42 ARG B O 1
ATOM 1540 N N . SER B 1 43 ? -8.492 29.609 4.109 1 97.06 43 SER B N 1
ATOM 1541 C CA . SER B 1 43 ? -9.109 29.891 5.402 1 97.06 43 SER B CA 1
ATOM 1542 C C . SER B 1 43 ? -9.227 28.625 6.246 1 97.06 43 SER B C 1
ATOM 1544 O O . SER B 1 43 ? -8.938 27.531 5.77 1 97.06 43 SER B O 1
ATOM 1546 N N . TYR B 1 44 ? -9.547 28.859 7.527 1 97.94 44 TYR B N 1
ATOM 1547 C CA . TYR B 1 44 ? -9.805 27.719 8.391 1 97.94 44 TYR B CA 1
ATOM 1548 C C . TYR B 1 44 ? -10.836 28.047 9.461 1 97.94 44 TYR B C 1
ATOM 1550 O O . TYR B 1 44 ? -11.109 29.234 9.719 1 97.94 44 TYR B O 1
ATOM 1558 N N . THR B 1 45 ? -11.461 27 9.984 1 97.5 45 THR B N 1
ATOM 1559 C CA . THR B 1 45 ? -12.336 27.125 11.148 1 97.5 45 THR B CA 1
ATOM 1560 C C . THR B 1 45 ? -11.953 26.094 12.211 1 97.5 45 THR B C 1
ATOM 1562 O O . THR B 1 45 ? -11.5 25 11.891 1 97.5 45 THR B O 1
ATOM 1565 N N . LEU B 1 46 ? -12.039 26.484 13.414 1 96.88 46 LEU B N 1
ATOM 1566 C CA . LEU B 1 46 ? -11.867 25.594 14.555 1 96.88 46 LEU B CA 1
ATOM 1567 C C . LEU B 1 46 ? -13.055 25.703 15.508 1 96.88 46 LEU B C 1
ATOM 1569 O O . LEU B 1 46 ? -13.305 26.766 16.078 1 96.88 46 LEU B O 1
ATOM 1573 N N . SER B 1 47 ? -13.68 24.609 15.625 1 96.69 47 SER B N 1
ATOM 1574 C CA . SER B 1 47 ? -14.852 24.609 16.5 1 96.69 47 SER B CA 1
ATOM 1575 C C . SER B 1 47 ? -14.461 24.453 17.969 1 96.69 47 SER B C 1
ATOM 1577 O O . SER B 1 47 ? -13.328 24.078 18.266 1 96.69 47 SER B O 1
ATOM 1579 N N . GLU B 1 48 ? -15.391 24.719 18.781 1 94.5 48 GLU B N 1
ATOM 1580 C CA . GLU B 1 48 ? -15.172 24.547 20.219 1 94.5 48 GLU B CA 1
ATOM 1581 C C . GLU B 1 48 ? -14.938 23.078 20.578 1 94.5 48 GLU B C 1
ATOM 1583 O O . GLU B 1 48 ? -14.211 22.781 21.516 1 94.5 48 GLU B O 1
ATOM 1588 N N . SER B 1 49 ? -15.484 22.25 19.75 1 94.44 49 SER B N 1
ATOM 1589 C CA . SER B 1 49 ? -15.352 20.812 19.984 1 94.44 49 SER B CA 1
ATOM 1590 C C . SER B 1 49 ? -13.984 20.312 19.531 1 94.44 49 SER B C 1
ATOM 1592 O O . SER B 1 49 ? -13.602 19.188 19.844 1 94.44 49 SER B O 1
ATOM 1594 N N . GLY B 1 50 ? -13.32 21.172 18.828 1 97 50 GLY B N 1
ATOM 1595 C CA . GLY B 1 50 ? -11.977 20.812 18.406 1 97 50 GLY B CA 1
ATOM 1596 C C . GLY B 1 50 ? -11.898 20.406 16.938 1 97 50 GLY B C 1
ATOM 1597 O O . GLY B 1 50 ? -10.836 20.031 16.453 1 97 50 GLY B O 1
ATOM 1598 N N . LEU B 1 51 ? -13.031 20.469 16.234 1 98.19 51 LEU B N 1
ATOM 1599 C CA . LEU B 1 51 ? -13.031 20.156 14.82 1 98.19 51 LEU B CA 1
ATOM 1600 C C . LEU B 1 51 ? -12.375 21.266 14.008 1 98.19 51 LEU B C 1
ATOM 1602 O O . LEU B 1 51 ? -12.836 22.406 14.023 1 98.19 51 LEU B O 1
ATOM 1606 N N . LEU B 1 52 ? -11.367 20.859 13.367 1 98.38 52 LEU B N 1
ATOM 1607 C CA . LEU B 1 52 ? -10.641 21.781 12.492 1 98.38 52 LEU B CA 1
ATOM 1608 C C . LEU B 1 52 ? -11 21.531 11.031 1 98.38 52 LEU B C 1
ATOM 1610 O O . LEU B 1 52 ? -11.016 20.391 10.578 1 98.38 52 LEU B O 1
ATOM 1614 N N . GLU B 1 53 ? -11.336 22.531 10.328 1 98.56 53 GLU B N 1
ATOM 1615 C CA . GLU B 1 53 ? -11.523 22.5 8.883 1 98.56 53 GLU B CA 1
ATOM 1616 C C . GLU B 1 53 ? -10.633 23.516 8.18 1 98.56 53 GLU B C 1
ATOM 1618 O O . GLU B 1 53 ? -10.672 24.703 8.492 1 98.56 53 GLU B O 1
ATOM 1623 N N . VAL B 1 54 ? -9.875 23.031 7.27 1 98.31 54 VAL B N 1
ATOM 1624 C CA . VAL B 1 54 ? -8.961 23.875 6.508 1 98.31 54 VAL B CA 1
ATOM 1625 C C . VAL B 1 54 ? -9.398 23.922 5.047 1 98.31 54 VAL B C 1
ATOM 1627 O O . VAL B 1 54 ? -9.648 22.875 4.434 1 98.31 54 VAL B O 1
ATOM 1630 N N . PHE B 1 55 ? -9.469 25.094 4.484 1 97.81 55 PHE B N 1
ATOM 1631 C CA . PHE B 1 55 ? -9.93 25.297 3.119 1 97.81 55 PHE B CA 1
ATOM 1632 C C . PHE B 1 55 ? -8.797 25.797 2.23 1 97.81 55 PHE B C 1
ATOM 1634 O O . PHE B 1 55 ? -8.172 26.812 2.516 1 97.81 55 PHE B O 1
ATOM 1641 N N . LEU B 1 56 ? -8.57 25 1.19 1 96.38 56 LEU B N 1
ATOM 1642 C CA . LEU B 1 56 ? -7.605 25.391 0.17 1 96.38 56 LEU B CA 1
ATOM 1643 C C . LEU B 1 56 ? -8.312 25.891 -1.081 1 96.38 56 LEU B C 1
ATOM 1645 O O . LEU B 1 56 ? -9.531 25.75 -1.216 1 96.38 56 LEU B O 1
ATOM 1649 N N . ASP B 1 57 ? -7.508 26.641 -1.895 1 94.44 57 ASP B N 1
ATOM 1650 C CA . ASP B 1 57 ? -8.102 27.125 -3.137 1 94.44 57 ASP B CA 1
ATOM 1651 C C . ASP B 1 57 ? -8.477 25.969 -4.055 1 94.44 57 ASP B C 1
ATOM 1653 O O . ASP B 1 57 ? -9.367 26.094 -4.895 1 94.44 57 ASP B O 1
ATOM 1657 N N . GLY B 1 58 ? -7.844 24.828 -3.939 1 93.88 58 GLY B N 1
ATOM 1658 C CA . GLY B 1 58 ? -8.047 23.594 -4.684 1 93.88 58 GLY B CA 1
ATOM 1659 C C . GLY B 1 58 ? -7.148 22.453 -4.219 1 93.88 58 GLY B C 1
ATOM 1660 O O . GLY B 1 58 ? -6.273 22.656 -3.375 1 93.88 58 GLY B O 1
ATOM 1661 N N . PRO B 1 59 ? -7.52 21.25 -4.695 1 94.31 59 PRO B N 1
ATOM 1662 C CA . PRO B 1 59 ? -6.602 20.156 -4.379 1 94.31 59 PRO B CA 1
ATOM 1663 C C . PRO B 1 59 ? -5.168 20.438 -4.824 1 94.31 59 PRO B C 1
ATOM 1665 O O . PRO B 1 59 ? -4.953 21.141 -5.812 1 94.31 59 PRO B O 1
ATOM 1668 N N . CYS B 1 60 ? -4.258 19.875 -4.074 1 93 60 CYS B N 1
ATOM 1669 C CA . CYS B 1 60 ? -2.875 20.141 -4.449 1 93 60 CYS B CA 1
ATOM 1670 C C . CYS B 1 60 ? -1.953 19.031 -3.984 1 93 60 CYS B C 1
ATOM 1672 O O . CYS B 1 60 ? -2.334 18.203 -3.141 1 93 60 CYS B O 1
ATOM 1674 N N . MET B 1 61 ? -0.816 19 -4.586 1 92.88 61 MET B N 1
ATOM 1675 C CA . MET B 1 61 ? 0.162 17.953 -4.309 1 92.88 61 MET B CA 1
ATOM 1676 C C . MET B 1 61 ? 1.493 18.547 -3.869 1 92.88 61 MET B C 1
ATOM 1678 O O . MET B 1 61 ? 1.897 19.609 -4.363 1 92.88 61 MET B O 1
ATOM 1682 N N . THR B 1 62 ? 2.088 17.891 -2.969 1 92.62 62 THR B N 1
ATOM 1683 C CA . THR B 1 62 ? 3.426 18.297 -2.541 1 92.62 62 THR B CA 1
ATOM 1684 C C . THR B 1 62 ? 4.281 17.062 -2.232 1 92.62 62 THR B C 1
ATOM 1686 O O . THR B 1 62 ? 3.783 15.938 -2.25 1 92.62 62 THR B O 1
ATOM 1689 N N . LYS B 1 63 ? 5.555 17.312 -2.055 1 90.81 63 LYS B N 1
ATOM 1690 C CA . LYS B 1 63 ? 6.48 16.234 -1.76 1 90.81 63 LYS B CA 1
ATOM 1691 C C . LYS B 1 63 ? 7.152 16.422 -0.405 1 90.81 63 LYS B C 1
ATOM 1693 O O . LYS B 1 63 ? 7.727 17.484 -0.143 1 90.81 63 LYS B O 1
ATOM 1698 N N . PHE B 1 64 ? 7.074 15.445 0.474 1 90.69 64 PHE B N 1
ATOM 1699 C CA . PHE B 1 64 ? 7.895 15.344 1.675 1 90.69 64 PHE B CA 1
ATOM 1700 C C . PHE B 1 64 ? 8.945 14.25 1.515 1 90.69 64 PHE B C 1
ATOM 1702 O O . PHE B 1 64 ? 9.828 14.352 0.659 1 90.69 64 PHE B O 1
ATOM 1709 N N . ASP B 1 65 ? 8.734 13.219 2.311 1 82.25 65 ASP B N 1
ATOM 1710 C CA . ASP B 1 65 ? 9.508 12.016 2.047 1 82.25 65 ASP B CA 1
ATOM 1711 C C . ASP B 1 65 ? 8.969 11.266 0.829 1 82.25 65 ASP B C 1
ATOM 1713 O O . ASP B 1 65 ? 9.734 10.719 0.036 1 82.25 65 ASP B O 1
ATOM 1717 N N . THR B 1 66 ? 7.684 11.266 0.758 1 86.44 66 THR B N 1
ATOM 1718 C CA . THR B 1 66 ? 6.938 10.781 -0.402 1 86.44 66 THR B CA 1
ATOM 1719 C C . THR B 1 66 ? 5.91 11.812 -0.851 1 86.44 66 THR B C 1
ATOM 1721 O O . THR B 1 66 ? 5.785 12.883 -0.243 1 86.44 66 THR B O 1
ATOM 1724 N N . MET B 1 67 ? 5.238 11.555 -1.95 1 88.12 67 MET B N 1
ATOM 1725 C CA . MET B 1 67 ? 4.207 12.469 -2.432 1 88.12 67 MET B CA 1
ATOM 1726 C C . MET B 1 67 ? 3.016 12.5 -1.48 1 88.12 67 MET B C 1
ATOM 1728 O O . MET B 1 67 ? 2.633 11.461 -0.927 1 88.12 67 MET B O 1
ATOM 1732 N N . ALA B 1 68 ? 2.531 13.672 -1.341 1 91.88 68 ALA B N 1
ATOM 1733 C CA . ALA B 1 68 ? 1.339 13.891 -0.527 1 91.88 68 ALA B CA 1
ATOM 1734 C C . ALA B 1 68 ? 0.294 14.695 -1.295 1 91.88 68 ALA B C 1
ATOM 1736 O O . ALA B 1 68 ? 0.638 15.516 -2.146 1 91.88 68 ALA B O 1
ATOM 1737 N N . PHE B 1 69 ? -0.976 14.391 -0.987 1 93.19 69 PHE B N 1
ATOM 1738 C CA . PHE B 1 69 ? -2.105 15.023 -1.659 1 93.19 69 PHE B CA 1
ATOM 1739 C C . PHE B 1 69 ? -3.088 15.602 -0.645 1 93.19 69 PHE B C 1
ATOM 1741 O O . PHE B 1 69 ? -3.504 14.906 0.285 1 93.19 69 PHE B O 1
ATOM 1748 N N . TYR B 1 70 ? -3.396 16.875 -0.901 1 95.12 70 TYR B N 1
ATOM 1749 C CA . TYR B 1 70 ? -4.43 17.547 -0.12 1 95.12 70 TYR B CA 1
ATOM 1750 C C . TYR B 1 70 ? -5.68 17.781 -0.956 1 95.12 70 TYR B C 1
ATOM 1752 O O . TYR B 1 70 ? -5.605 18.312 -2.061 1 95.12 70 TYR B O 1
ATOM 1760 N N . ASP B 1 71 ? -6.781 17.375 -0.369 1 95 71 ASP B N 1
ATOM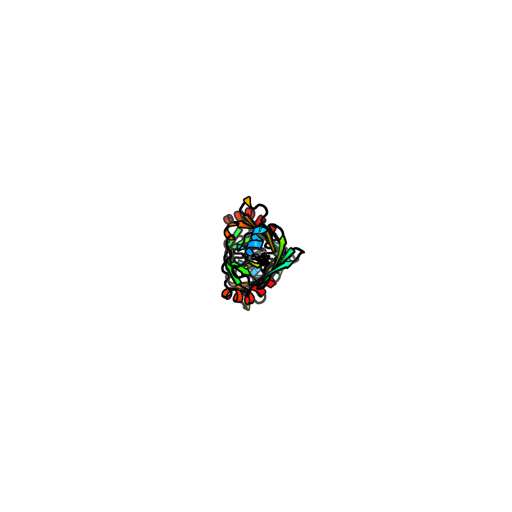 1761 C CA . ASP B 1 71 ? -8.047 17.828 -0.941 1 95 71 ASP B CA 1
ATOM 1762 C C . ASP B 1 71 ? -8.258 19.312 -0.702 1 95 71 ASP B C 1
ATOM 1764 O O . ASP B 1 71 ? -7.492 19.953 0.038 1 95 71 ASP B O 1
ATOM 1768 N N . SER B 1 72 ? -9.328 19.859 -1.354 1 96.31 72 SER B N 1
ATOM 1769 C CA . SER B 1 72 ? -9.648 21.266 -1.161 1 96.31 72 SER B CA 1
ATOM 1770 C C . SER B 1 72 ? -10.039 21.547 0.284 1 96.31 72 SER B C 1
ATOM 1772 O O . SER B 1 72 ? -9.945 22.688 0.746 1 96.31 72 SER B O 1
ATOM 1774 N N . VAL B 1 73 ? -10.539 20.531 0.899 1 97.5 73 VAL B N 1
ATOM 1775 C CA . VAL B 1 73 ? -10.914 20.656 2.305 1 97.5 73 VAL B CA 1
ATOM 1776 C C . VAL B 1 73 ? -10.242 19.547 3.117 1 97.5 73 VAL B C 1
ATOM 1778 O O . VAL B 1 73 ? -10.297 18.375 2.742 1 97.5 73 VAL B O 1
ATOM 1781 N N . VAL B 1 74 ? -9.539 19.938 4.133 1 98.06 74 VAL B N 1
ATOM 1782 C CA . VAL B 1 74 ? -8.945 19 5.078 1 98.06 74 VAL B CA 1
ATOM 1783 C C . VAL B 1 74 ? -9.625 19.141 6.441 1 98.06 74 VAL B C 1
ATOM 1785 O O . VAL B 1 74 ? -9.781 20.25 6.949 1 98.06 74 VAL B O 1
ATOM 1788 N N . ARG B 1 75 ? -10.016 18.016 7.051 1 98.62 75 ARG B N 1
ATOM 1789 C CA . ARG B 1 75 ? -10.695 18.031 8.344 1 98.62 75 ARG B CA 1
ATOM 1790 C C . ARG B 1 75 ? -9.984 17.125 9.344 1 98.62 75 ARG B C 1
ATOM 1792 O O . ARG B 1 75 ? -9.43 16.094 8.969 1 98.62 75 ARG B O 1
ATOM 1799 N N . ALA B 1 76 ? -10.062 17.5 10.555 1 98.75 76 ALA B N 1
ATOM 1800 C CA . ALA B 1 76 ? -9.516 16.656 11.617 1 98.75 76 ALA B CA 1
ATOM 1801 C C . ALA B 1 76 ? -9.953 17.156 12.992 1 98.75 76 ALA B C 1
ATOM 1803 O O . ALA B 1 76 ? -10.336 18.312 13.148 1 98.75 76 ALA B O 1
ATOM 1804 N N . ASN B 1 77 ? -9.984 16.281 13.93 1 98.69 77 ASN B N 1
ATOM 1805 C CA . ASN B 1 77 ? -10.062 16.703 15.32 1 98.69 77 ASN B CA 1
ATOM 1806 C C . ASN B 1 77 ? -8.695 17.156 15.836 1 98.69 77 ASN B C 1
ATOM 1808 O O . ASN B 1 77 ? -7.738 16.391 15.828 1 98.69 77 ASN B O 1
ATOM 1812 N N . PHE B 1 78 ? -8.633 18.375 16.266 1 98.25 78 PHE B N 1
ATOM 1813 C CA . PHE B 1 78 ? -7.367 19.016 16.625 1 98.25 78 PHE B CA 1
ATOM 1814 C C . PHE B 1 78 ? -7.234 19.125 18.141 1 98.25 78 PHE B C 1
ATOM 1816 O O . PHE B 1 78 ? -8.008 19.844 18.781 1 98.25 78 PHE B O 1
ATOM 1823 N N . THR B 1 79 ? -6.355 18.469 18.766 1 96.5 79 THR B N 1
ATOM 1824 C CA . THR B 1 79 ? -5.938 18.594 20.156 1 96.5 79 THR B CA 1
ATOM 1825 C C . THR B 1 79 ? -4.434 18.812 20.25 1 96.5 79 THR B C 1
ATOM 1827 O O . THR B 1 79 ? -3.746 18.891 19.219 1 96.5 79 THR B O 1
ATOM 1830 N N . TYR B 1 80 ? -3.994 19.031 21.406 1 96.19 80 TYR B N 1
ATOM 1831 C CA . TYR B 1 80 ? -2.568 19.312 21.531 1 96.19 80 TYR B CA 1
ATOM 1832 C C . TYR B 1 80 ? -1.737 18.141 21 1 96.19 80 TYR B C 1
ATOM 1834 O O . TYR B 1 80 ? -1.902 17 21.438 1 96.19 80 TYR B O 1
ATOM 1842 N N . GLY B 1 81 ? -0.952 18.344 20.062 1 97.44 81 GLY B N 1
ATOM 1843 C CA . GLY B 1 81 ? 0.014 17.406 19.516 1 97.44 81 GLY B CA 1
ATOM 1844 C C . GLY B 1 81 ? -0.608 16.375 18.578 1 97.44 81 GLY B C 1
ATOM 1845 O O . GLY B 1 81 ? 0.03 15.391 18.219 1 97.44 81 GLY B O 1
ATOM 1846 N N . SER B 1 82 ? -1.866 16.688 18.141 1 97.94 82 SER B N 1
ATOM 1847 C CA . SER B 1 82 ? -2.479 15.578 17.422 1 97.94 82 SER B CA 1
ATOM 1848 C C . SER B 1 82 ? -3.594 16.062 16.5 1 97.94 82 SER B C 1
ATOM 1850 O O . SER B 1 82 ? -4.375 16.938 16.875 1 97.94 82 SER B O 1
ATOM 1852 N N . LEU B 1 83 ? -3.615 15.586 15.336 1 98.62 83 LEU B N 1
ATOM 1853 C CA . LEU B 1 83 ? -4.754 15.602 14.43 1 98.62 83 LEU B CA 1
ATOM 1854 C C . LEU B 1 83 ? -5.316 14.195 14.234 1 98.62 83 LEU B C 1
ATOM 1856 O O . LEU B 1 83 ? -4.648 13.328 13.68 1 98.62 83 LEU B O 1
ATOM 1860 N N . THR B 1 84 ? -6.57 13.984 14.664 1 98.44 84 THR B N 1
ATOM 1861 C CA . THR B 1 84 ? -7.156 12.648 14.57 1 98.44 84 THR B CA 1
ATOM 1862 C C . THR B 1 84 ? -8.359 12.648 13.633 1 98.44 84 THR B C 1
ATOM 1864 O O . THR B 1 84 ? -9.031 13.672 13.484 1 98.44 84 THR B O 1
ATOM 1867 N N . GLY B 1 85 ? -8.594 11.477 13.07 1 97.81 85 GLY B N 1
ATOM 1868 C CA . GLY B 1 85 ? -9.695 11.383 12.133 1 97.81 85 GLY B CA 1
ATOM 1869 C C . GLY B 1 85 ? -9.531 12.281 10.922 1 97.81 85 GLY B C 1
ATOM 1870 O O . GLY B 1 85 ? -10.484 12.93 10.484 1 97.81 85 GLY B O 1
ATOM 1871 N N . VAL B 1 86 ? -8.336 12.344 10.445 1 97.94 86 VAL B N 1
ATOM 1872 C CA . VAL B 1 86 ? -8 13.258 9.352 1 97.94 86 VAL B CA 1
ATOM 1873 C C . VAL B 1 86 ? -8.727 12.828 8.078 1 97.94 86 VAL B C 1
ATOM 1875 O O . VAL B 1 86 ? -8.758 11.633 7.754 1 97.94 86 VAL B O 1
ATOM 1878 N N . GLU B 1 87 ? -9.328 13.773 7.418 1 97.25 87 GLU B N 1
ATOM 1879 C CA . GLU B 1 87 ? -9.922 13.617 6.094 1 97.25 87 GLU B CA 1
ATOM 1880 C C . GLU B 1 87 ? -9.312 14.594 5.094 1 97.25 87 GLU B C 1
ATOM 1882 O O . GLU B 1 87 ? -9.039 15.742 5.434 1 97.25 87 GLU B O 1
ATOM 1887 N N . GLY B 1 88 ? -9.062 14.117 3.877 1 96.12 88 GLY B N 1
ATOM 1888 C CA . GLY B 1 88 ? -8.617 14.992 2.805 1 96.12 88 GLY B CA 1
ATOM 1889 C C . GLY B 1 88 ? -7.105 15.055 2.67 1 96.12 88 GLY B C 1
ATOM 1890 O O . GLY B 1 88 ? -6.566 15.969 2.049 1 96.12 88 GLY B O 1
ATOM 1891 N N . PHE B 1 89 ? -6.402 14.258 3.385 1 95.56 89 PHE B N 1
ATOM 1892 C CA . PHE B 1 89 ? -4.949 14.172 3.312 1 95.56 89 PHE B CA 1
ATOM 1893 C C . PHE B 1 89 ? -4.504 12.75 3.01 1 95.56 89 PHE B C 1
ATOM 1895 O O . PHE B 1 89 ? -4.832 11.82 3.75 1 95.56 89 PHE B O 1
ATOM 1902 N N . SER B 1 90 ? -3.775 12.555 1.911 1 92.75 90 SER B N 1
ATOM 1903 C CA . SER B 1 90 ? -3.297 11.234 1.504 1 92.75 90 SER B CA 1
ATOM 1904 C C . SER B 1 90 ? -1.818 11.273 1.138 1 92.75 90 SER B C 1
ATOM 1906 O O . SER B 1 90 ? -1.271 12.344 0.856 1 92.75 90 SER B O 1
ATOM 1908 N N . GLN B 1 91 ? -1.185 10.156 1.293 1 89.62 91 GLN B N 1
ATOM 1909 C CA . GLN B 1 91 ? 0.229 10.055 0.943 1 89.62 91 GLN B CA 1
ATOM 1910 C C . GLN B 1 91 ? 0.508 8.805 0.12 1 89.62 91 GLN B C 1
ATOM 1912 O O . GLN B 1 91 ? -0.208 7.805 0.236 1 89.62 91 GLN B O 1
ATOM 1917 N N . GLU B 1 92 ? 1.569 8.977 -0.647 1 84.69 92 GLU B N 1
ATOM 1918 C CA . GLU B 1 92 ? 1.996 7.848 -1.467 1 84.69 92 GLU B CA 1
ATOM 1919 C C . GLU B 1 92 ? 2.924 6.922 -0.688 1 84.69 92 GLU B C 1
ATOM 1921 O O . GLU B 1 92 ? 3.848 7.379 -0.014 1 84.69 92 GLU B O 1
ATOM 1926 N N . GLU B 1 93 ? 2.594 5.75 -0.691 1 78.12 93 GLU B N 1
ATOM 1927 C CA . GLU B 1 93 ? 3.484 4.738 -0.129 1 78.12 93 GLU B CA 1
ATOM 1928 C C . GLU B 1 93 ? 4.23 3.988 -1.229 1 78.12 93 GLU B C 1
ATOM 1930 O O . GLU B 1 93 ? 3.623 3.541 -2.203 1 78.12 93 GLU B O 1
ATOM 1935 N N . LEU B 1 94 ? 5.566 3.914 -1.122 1 68.75 94 LEU B N 1
ATOM 1936 C CA . LEU B 1 94 ? 6.406 3.385 -2.191 1 68.75 94 LEU B CA 1
ATOM 1937 C C . LEU B 1 94 ? 6.582 1.876 -2.047 1 68.75 94 LEU B C 1
ATOM 1939 O O . LEU B 1 94 ? 6.762 1.171 -3.043 1 68.75 94 LEU B O 1
ATOM 1943 N N . PHE B 1 95 ? 6.41 1.405 -0.855 1 70.38 95 PHE B N 1
ATOM 1944 C CA . PHE B 1 95 ? 6.602 -0.037 -0.763 1 70.38 95 PHE B CA 1
ATOM 1945 C C . PHE B 1 95 ? 5.742 -0.629 0.347 1 70.38 95 PHE B C 1
ATOM 1947 O O . PHE B 1 95 ? 5.715 -0.106 1.463 1 70.38 95 PHE B O 1
ATOM 1954 N N . LEU B 1 96 ? 4.953 -1.352 -0.084 1 74.88 96 LEU B N 1
ATOM 1955 C CA . LEU B 1 96 ? 4.199 -2.145 0.881 1 74.88 96 LEU B CA 1
ATOM 1956 C C . LEU B 1 96 ? 4.094 -3.596 0.427 1 74.88 96 LEU B C 1
ATOM 1958 O O . LEU B 1 96 ? 4.02 -3.873 -0.772 1 74.88 96 LEU B O 1
ATOM 1962 N N . TRP B 1 97 ? 4.34 -4.441 1.424 1 81.88 97 TRP B N 1
ATOM 1963 C CA . TRP B 1 97 ? 4.062 -5.844 1.12 1 81.88 97 TRP B CA 1
ATOM 1964 C C . TRP B 1 97 ? 2.588 -6.164 1.329 1 81.88 97 TRP B C 1
ATOM 1966 O O . TRP B 1 97 ? 2.033 -5.898 2.398 1 81.88 97 TRP B O 1
ATOM 1976 N N . LEU B 1 98 ? 1.924 -6.691 0.444 1 84.06 98 LEU B N 1
ATOM 1977 C CA . LEU B 1 98 ? 0.503 -7.02 0.508 1 84.06 98 LEU B CA 1
ATOM 1978 C C . LEU B 1 98 ? 0.272 -8.5 0.218 1 84.06 98 LEU B C 1
ATOM 1980 O O . LEU B 1 98 ? 0.967 -9.086 -0.613 1 84.06 98 LEU B O 1
ATOM 1984 N N . LEU B 1 99 ? -0.735 -9.016 0.838 1 90.31 99 LEU B N 1
ATOM 1985 C CA . LEU B 1 99 ? -1.121 -10.406 0.6 1 90.31 99 LEU B CA 1
ATOM 1986 C C . LEU B 1 99 ? -1.892 -10.539 -0.709 1 90.31 99 LEU B C 1
ATOM 1988 O O . LEU B 1 99 ? -2.723 -9.688 -1.035 1 90.31 99 LEU B O 1
ATOM 1992 N N . VAL B 1 100 ? -1.574 -11.57 -1.357 1 94 100 VAL B N 1
ATOM 1993 C CA . VAL B 1 100 ? -2.385 -11.914 -2.52 1 94 100 VAL B CA 1
ATOM 1994 C C . VAL B 1 100 ? -3.533 -12.828 -2.098 1 94 100 VAL B C 1
ATOM 1996 O O . VAL B 1 100 ? -3.303 -13.898 -1.537 1 94 100 VAL B O 1
ATOM 1999 N N . LYS B 1 101 ? -4.727 -12.367 -2.377 1 96.12 101 LYS B N 1
ATOM 2000 C CA . LYS B 1 101 ? -5.895 -13.109 -1.913 1 96.12 101 LYS B CA 1
ATOM 2001 C C . LYS B 1 101 ? -6.406 -14.062 -2.99 1 96.12 101 LYS B C 1
ATOM 2003 O O . LYS B 1 101 ? -6.762 -15.203 -2.697 1 96.12 101 LYS B O 1
ATOM 2008 N N . ASP B 1 102 ? -6.508 -13.562 -4.207 1 97.75 102 ASP B N 1
ATOM 2009 C CA . ASP B 1 102 ? -7.012 -14.352 -5.328 1 97.75 102 ASP B CA 1
ATOM 2010 C C . ASP B 1 102 ? -6.184 -14.109 -6.59 1 97.75 102 ASP B C 1
ATOM 2012 O O . ASP B 1 102 ? -5.68 -13.008 -6.805 1 97.75 102 ASP B O 1
ATOM 2016 N N . ILE B 1 103 ? -6.066 -15.109 -7.348 1 98.31 103 ILE B N 1
ATOM 2017 C CA . ILE B 1 103 ? -5.441 -15.078 -8.664 1 98.31 103 ILE B CA 1
ATOM 2018 C C . ILE B 1 103 ? -6.391 -15.688 -9.703 1 98.31 103 ILE B C 1
ATOM 2020 O O . ILE B 1 103 ? -6.789 -16.844 -9.578 1 98.31 103 ILE B O 1
ATOM 2024 N N . VAL B 1 104 ? -6.723 -14.898 -10.766 1 97.69 104 VAL B N 1
ATOM 2025 C CA . VAL B 1 104 ? -7.777 -15.375 -11.656 1 97.69 104 VAL B CA 1
ATOM 2026 C C . VAL B 1 104 ? -7.414 -15.062 -13.102 1 97.69 104 VAL B C 1
ATOM 2028 O O . VAL B 1 104 ? -6.953 -13.961 -13.414 1 97.69 104 VAL B O 1
ATOM 2031 N N . VAL B 1 105 ? -7.57 -15.992 -13.898 1 97.25 105 VAL B N 1
ATOM 2032 C CA . VAL B 1 105 ? -7.586 -15.82 -15.344 1 97.25 105 VAL B CA 1
ATOM 2033 C C . VAL B 1 105 ? -9.008 -16 -15.875 1 97.25 105 VAL B C 1
ATOM 2035 O O . VAL B 1 105 ? -9.469 -17.141 -16.031 1 97.25 105 VAL B O 1
ATOM 2038 N N . ASP B 1 106 ? -9.609 -14.922 -16.172 1 92.06 106 ASP B N 1
ATOM 2039 C CA . ASP B 1 106 ? -11 -14.977 -16.594 1 92.06 106 ASP B CA 1
ATOM 2040 C C . ASP B 1 106 ? -11.109 -15.406 -18.062 1 92.06 106 ASP B C 1
ATOM 2042 O O . ASP B 1 106 ? -11.914 -16.281 -18.391 1 92.06 106 ASP B O 1
ATOM 2046 N N . ASP B 1 107 ? -10.328 -14.758 -18.859 1 91.25 107 ASP B N 1
ATOM 2047 C CA . ASP B 1 107 ? -10.281 -15.047 -20.281 1 91.25 107 ASP B CA 1
ATOM 2048 C C . ASP B 1 107 ? -8.844 -15.203 -20.766 1 91.25 107 ASP B C 1
ATOM 2050 O O . ASP B 1 107 ? -8.148 -14.211 -20.984 1 91.25 107 ASP B O 1
ATOM 2054 N N . PRO B 1 108 ? -8.492 -16.469 -20.984 1 88.75 108 PRO B N 1
ATOM 2055 C CA . PRO B 1 108 ? -7.109 -16.703 -21.391 1 88.75 108 PRO B CA 1
ATOM 2056 C C . PRO B 1 108 ? -6.742 -15.953 -22.672 1 88.75 108 PRO B C 1
ATOM 2058 O O . PRO B 1 108 ? -5.57 -15.625 -22.891 1 88.75 108 PRO B O 1
ATOM 2061 N N . LYS B 1 109 ? -7.668 -15.625 -23.469 1 91.88 109 LYS B N 1
ATOM 2062 C CA . LYS B 1 109 ? -7.402 -14.953 -24.734 1 91.88 109 LYS B CA 1
ATOM 2063 C C . LYS B 1 109 ? -7.004 -13.492 -24.516 1 91.88 109 LYS B C 1
ATOM 2065 O O . LYS B 1 109 ? -6.367 -12.883 -25.375 1 91.88 109 LYS B O 1
ATOM 2070 N N . SER B 1 110 ? -7.379 -12.945 -23.422 1 91.56 110 SER B N 1
ATOM 2071 C CA . SER B 1 110 ? -7.035 -11.555 -23.125 1 91.56 110 SER B CA 1
ATOM 2072 C C . SER B 1 110 ? -5.547 -11.406 -22.828 1 91.56 110 SER B C 1
ATOM 2074 O O . SER B 1 110 ? -5.012 -10.297 -22.875 1 91.56 110 SER B O 1
ATOM 2076 N N . GLY B 1 111 ? -4.941 -12.508 -22.547 1 95.19 111 GLY B N 1
ATOM 2077 C CA . GLY B 1 111 ? -3.533 -12.453 -22.188 1 95.19 111 GLY B CA 1
ATOM 2078 C C . GLY B 1 111 ? -3.285 -11.781 -20.844 1 95.19 111 GLY B C 1
ATOM 2079 O O . GLY B 1 111 ? -2.154 -11.398 -20.547 1 95.19 111 GLY B O 1
ATOM 2080 N N . LEU B 1 112 ? -4.422 -11.695 -20.047 1 95.75 112 LEU B N 1
ATOM 2081 C CA . LEU B 1 112 ? -4.301 -10.977 -18.781 1 95.75 112 LEU B CA 1
ATOM 2082 C C . LEU B 1 112 ? -4.613 -11.891 -17.609 1 95.75 112 LEU B C 1
ATOM 2084 O O . LEU B 1 112 ? -5.398 -12.828 -17.734 1 95.75 112 LEU B O 1
ATOM 2088 N N . ILE B 1 113 ? -3.967 -11.617 -16.531 1 96.44 113 ILE B N 1
ATOM 2089 C CA . ILE B 1 113 ? -4.18 -12.289 -15.258 1 96.44 113 ILE B CA 1
ATOM 2090 C C . ILE B 1 113 ? -4.473 -11.258 -14.172 1 96.44 113 ILE B C 1
ATOM 2092 O O . ILE B 1 113 ? -3.842 -10.203 -14.125 1 96.44 113 ILE B O 1
ATOM 2096 N N . LEU B 1 114 ? -5.438 -11.531 -13.32 1 96.31 114 LEU B N 1
ATOM 2097 C CA . LEU B 1 114 ? -5.867 -10.602 -12.281 1 96.31 114 LEU B CA 1
ATOM 2098 C C . LEU B 1 114 ? -5.434 -11.094 -10.898 1 96.31 114 LEU B C 1
ATOM 2100 O O . LEU B 1 114 ? -5.633 -12.258 -10.562 1 96.31 114 LEU B O 1
ATOM 2104 N N . PHE B 1 115 ? -4.832 -10.188 -10.164 1 94.94 115 PHE B N 1
ATOM 2105 C CA . PHE B 1 115 ? -4.48 -10.43 -8.773 1 94.94 115 PHE B CA 1
ATOM 2106 C C . PHE B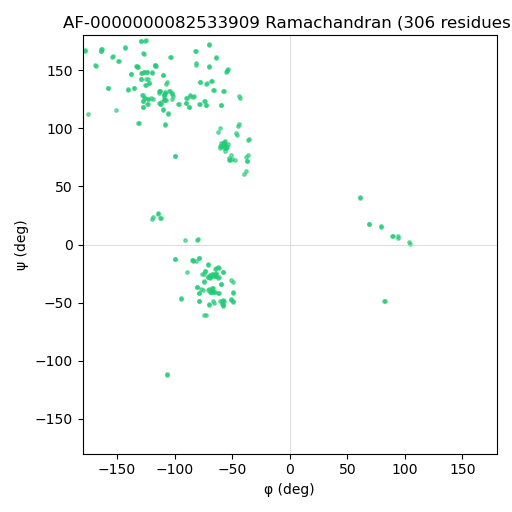 1 115 ? -5.312 -9.547 -7.848 1 94.94 115 PHE B C 1
ATOM 2108 O O . PHE B 1 115 ? -5.316 -8.32 -7.992 1 94.94 115 PHE B O 1
ATOM 2115 N N . ASP B 1 116 ? -6.027 -10.203 -6.996 1 93.38 116 ASP B N 1
ATOM 2116 C CA . ASP B 1 116 ? -6.668 -9.477 -5.906 1 93.38 116 ASP B CA 1
ATOM 2117 C C . ASP B 1 116 ? -5.734 -9.344 -4.707 1 93.38 116 ASP B C 1
ATOM 2119 O O . ASP B 1 116 ? -5.391 -10.344 -4.07 1 93.38 116 ASP B O 1
ATOM 2123 N N . ILE B 1 117 ? -5.398 -8.156 -4.332 1 88.06 117 ILE B N 1
ATOM 2124 C CA . ILE B 1 117 ? -4.457 -7.961 -3.236 1 88.06 117 ILE B CA 1
ATOM 2125 C C . ILE B 1 117 ? -5.16 -7.289 -2.062 1 88.06 117 ILE B C 1
ATOM 2127 O O . ILE B 1 117 ? -4.516 -6.676 -1.209 1 88.06 117 ILE B O 1
ATOM 2131 N N . GLY B 1 118 ? -6.379 -7.504 -2.002 1 81.38 118 GLY B N 1
ATOM 2132 C CA . GLY B 1 118 ? -7.184 -6.996 -0.9 1 81.38 118 GLY B CA 1
ATOM 2133 C C . GLY B 1 118 ? -7.59 -5.543 -1.078 1 81.38 118 GLY B C 1
ATOM 2134 O O . GLY B 1 118 ? -8.781 -5.219 -1.027 1 81.38 118 GLY B O 1
ATOM 2135 N N . VAL B 1 119 ? -6.566 -4.672 -1.434 1 73.5 119 VAL B N 1
ATOM 2136 C CA . VAL B 1 119 ? -6.848 -3.242 -1.529 1 73.5 119 VAL B CA 1
ATOM 2137 C C . VAL B 1 119 ? -7.051 -2.852 -2.992 1 73.5 119 VAL B C 1
ATOM 2139 O O . VAL B 1 119 ? -7.516 -1.748 -3.287 1 73.5 119 VAL B O 1
ATOM 2142 N N . ALA B 1 120 ? -6.727 -3.701 -3.961 1 77.31 120 ALA B N 1
ATOM 2143 C CA . ALA B 1 120 ? -6.848 -3.426 -5.391 1 77.31 120 ALA B CA 1
ATOM 2144 C C . ALA B 1 120 ? -6.781 -4.715 -6.203 1 77.31 120 ALA B C 1
ATOM 2146 O O . ALA B 1 120 ? -6.496 -5.785 -5.66 1 77.31 120 ALA B O 1
ATOM 2147 N N . HIS B 1 121 ? -7.152 -4.531 -7.367 1 86.88 121 HIS B N 1
ATOM 2148 C CA . HIS B 1 121 ? -6.941 -5.578 -8.359 1 86.88 121 HIS B CA 1
ATOM 2149 C C . HIS B 1 121 ? -5.863 -5.18 -9.367 1 86.88 121 HIS B C 1
ATOM 2151 O O . HIS B 1 121 ? -5.934 -4.105 -9.969 1 86.88 121 HIS B O 1
ATOM 2157 N N . LYS B 1 122 ? -4.988 -6.055 -9.398 1 87 122 LYS B N 1
ATOM 2158 C CA . LYS B 1 122 ? -3.918 -5.812 -10.359 1 87 122 LYS B CA 1
ATOM 2159 C C . LYS B 1 122 ? -4.07 -6.707 -11.586 1 87 122 LYS B C 1
ATOM 2161 O O . LYS B 1 122 ? -4.371 -7.895 -11.461 1 87 122 LYS B O 1
ATOM 2166 N N . GLN B 1 123 ? -3.939 -5.965 -12.68 1 91.75 123 GLN B N 1
ATOM 2167 C CA . GLN B 1 123 ? -3.938 -6.703 -13.938 1 91.75 123 GLN B CA 1
ATOM 2168 C C . GLN B 1 123 ? -2.541 -6.742 -14.547 1 91.75 123 GLN B C 1
ATOM 2170 O O . GLN B 1 123 ? -1.905 -5.699 -14.719 1 91.75 123 GLN B O 1
ATOM 2175 N N . LEU B 1 124 ? -2.096 -8 -14.797 1 93.44 124 LEU B N 1
ATOM 2176 C CA . LEU B 1 124 ? -0.77 -8.188 -15.383 1 93.44 124 LEU B CA 1
ATOM 2177 C C . LEU B 1 124 ? -0.839 -9.055 -16.625 1 93.44 124 LEU B C 1
ATOM 2179 O O . LEU B 1 124 ? -1.847 -9.719 -16.875 1 93.44 124 LEU B O 1
ATOM 2183 N N . SER B 1 125 ? 0.219 -8.977 -17.359 1 95.19 125 SER B N 1
ATOM 2184 C CA . SER B 1 125 ? 0.309 -9.867 -18.516 1 95.19 125 SER B CA 1
ATOM 2185 C C . SER B 1 125 ? 0.545 -11.312 -18.078 1 95.19 125 SER B C 1
ATOM 2187 O O . SER B 1 125 ? 1.382 -11.578 -17.219 1 95.19 125 SER B O 1
ATOM 2189 N N . LEU B 1 126 ? -0.157 -12.195 -18.781 1 95.44 126 LEU B N 1
ATOM 2190 C CA . LEU B 1 126 ? 0.001 -13.625 -18.516 1 95.44 126 LEU B CA 1
ATOM 2191 C C . LEU B 1 126 ? 1.428 -14.07 -18.812 1 95.44 126 LEU B C 1
ATOM 2193 O O . LEU B 1 126 ? 1.938 -14.992 -18.172 1 95.44 126 LEU B O 1
ATOM 2197 N N . SER B 1 127 ? 2.084 -13.477 -19.656 1 94.5 127 SER B N 1
ATOM 2198 C CA . SER B 1 127 ? 3.41 -13.875 -20.109 1 94.5 127 SER B CA 1
ATOM 2199 C C . SER B 1 127 ? 4.449 -13.734 -19.016 1 94.5 127 SER B C 1
ATOM 2201 O O . SER B 1 127 ? 5.484 -14.398 -19.031 1 94.5 127 SER B O 1
ATOM 2203 N N . LEU B 1 128 ? 4.207 -12.836 -18.047 1 95.25 128 LEU B N 1
ATOM 2204 C CA . LEU B 1 128 ? 5.113 -12.641 -16.922 1 95.25 128 LEU B CA 1
ATOM 2205 C C . LEU B 1 128 ? 5.238 -13.914 -16.094 1 95.25 128 LEU B C 1
ATOM 220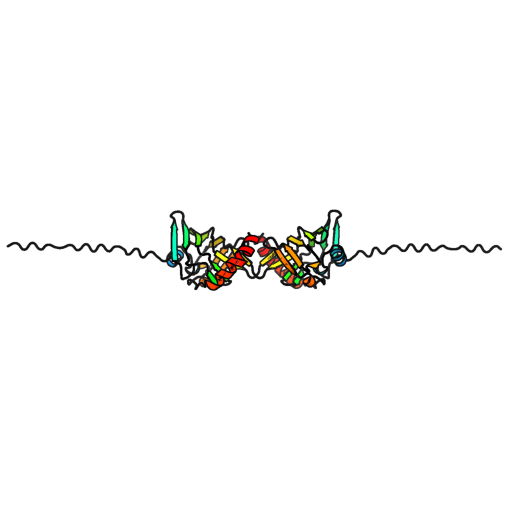7 O O . LEU B 1 128 ? 6.219 -14.094 -15.367 1 95.25 128 LEU B O 1
ATOM 2211 N N . PHE B 1 129 ? 4.191 -14.805 -16.281 1 96.81 129 PHE B N 1
ATOM 2212 C CA . PHE B 1 129 ? 4.133 -15.977 -15.43 1 96.81 129 PHE B CA 1
ATOM 2213 C C . PHE B 1 129 ? 4.23 -17.25 -16.25 1 96.81 129 PHE B C 1
ATOM 2215 O O . PHE B 1 129 ? 3.711 -18.297 -15.859 1 96.81 129 PHE B O 1
ATOM 2222 N N . GLU B 1 130 ? 4.773 -17.172 -17.375 1 95 130 GLU B N 1
ATOM 2223 C CA . GLU B 1 130 ? 4.855 -18.328 -18.266 1 95 130 GLU B CA 1
ATOM 2224 C C . GLU B 1 130 ? 5.762 -19.406 -17.703 1 95 130 GLU B C 1
ATOM 2226 O O . GLU B 1 130 ? 5.371 -20.578 -17.625 1 95 130 GLU B O 1
ATOM 2231 N N . ASP B 1 131 ? 6.953 -19 -17.266 1 96.12 131 ASP B N 1
ATOM 2232 C CA . ASP B 1 131 ? 7.934 -19.953 -16.75 1 96.12 131 ASP B CA 1
ATOM 2233 C C . ASP B 1 131 ? 8.07 -19.859 -15.242 1 96.12 131 ASP B C 1
ATOM 2235 O O . ASP B 1 131 ? 8.102 -18.75 -14.688 1 96.12 131 ASP B O 1
ATOM 2239 N N . PRO B 1 132 ? 8.164 -21.016 -14.617 1 97.12 132 PRO B N 1
ATOM 2240 C CA . PRO B 1 132 ? 8.406 -20.969 -13.172 1 97.12 132 PRO B CA 1
ATOM 2241 C C . PRO B 1 132 ? 9.672 -20.203 -12.805 1 97.12 132 PRO B C 1
ATOM 2243 O O . PRO B 1 132 ? 10.734 -20.438 -13.398 1 97.12 132 PRO B O 1
ATOM 2246 N N . PRO B 1 133 ? 9.578 -19.328 -11.867 1 95.81 133 PRO B N 1
ATOM 2247 C CA . PRO B 1 133 ? 10.742 -18.5 -11.531 1 95.81 133 PRO B CA 1
ATOM 2248 C C . PRO B 1 133 ? 11.727 -19.219 -10.617 1 95.81 133 PRO B C 1
ATOM 2250 O O . PRO B 1 133 ? 11.352 -20.141 -9.891 1 95.81 133 PRO B O 1
ATOM 2253 N N . ASP B 1 134 ? 13.016 -18.734 -10.695 1 93.44 134 ASP B N 1
ATOM 2254 C CA . ASP B 1 134 ? 13.984 -19.047 -9.656 1 93.44 134 ASP B CA 1
ATOM 2255 C C . ASP B 1 134 ? 13.711 -18.25 -8.383 1 93.44 134 ASP B C 1
ATOM 2257 O O . ASP B 1 134 ? 13.461 -17.047 -8.445 1 93.44 134 ASP B O 1
ATOM 2261 N N . CYS B 1 135 ? 13.547 -18.953 -7.328 1 90.25 135 CYS B N 1
ATOM 2262 C CA . CYS B 1 135 ? 13.234 -18.297 -6.066 1 90.25 135 CYS B CA 1
ATOM 2263 C C . CYS B 1 135 ? 14.414 -18.375 -5.102 1 90.25 135 CYS B C 1
ATOM 2265 O O . CYS B 1 135 ? 15.008 -19.438 -4.934 1 90.25 135 CYS B O 1
ATOM 2267 N N . ASN B 1 136 ? 14.805 -17.25 -4.586 1 86.56 136 ASN B N 1
ATOM 2268 C CA . ASN B 1 136 ? 15.977 -17.141 -3.721 1 86.56 136 ASN B CA 1
ATOM 2269 C C . ASN B 1 136 ? 15.586 -17.156 -2.246 1 86.56 136 ASN B C 1
ATOM 2271 O O . ASN B 1 136 ? 14.828 -16.312 -1.782 1 86.56 136 ASN B O 1
ATOM 2275 N N . ALA B 1 137 ? 16.078 -18.062 -1.536 1 79.88 137 ALA B N 1
ATOM 2276 C CA . ALA B 1 137 ? 15.758 -18.203 -0.118 1 79.88 137 ALA B CA 1
ATOM 2277 C C . ALA B 1 137 ? 16.484 -17.156 0.718 1 79.88 137 ALA B C 1
ATOM 2279 O O . ALA B 1 137 ? 16.016 -16.781 1.801 1 79.88 137 ALA B O 1
ATOM 2280 N N . LYS B 1 138 ? 17.562 -16.688 0.234 1 68.69 138 LYS B N 1
ATOM 2281 C CA . LYS B 1 138 ? 18.422 -15.828 1.053 1 68.69 138 LYS B CA 1
ATOM 2282 C C . LYS B 1 138 ? 17.734 -14.508 1.367 1 68.69 138 LYS B C 1
ATOM 2284 O O . LYS B 1 138 ? 17.797 -14.023 2.5 1 68.69 138 LYS B O 1
ATOM 2289 N N . ASN B 1 139 ? 17.062 -14.062 0.458 1 64.56 139 ASN B N 1
ATOM 2290 C CA . ASN B 1 139 ? 16.469 -12.742 0.656 1 64.56 139 ASN B CA 1
ATOM 2291 C C . ASN B 1 139 ? 15.141 -12.836 1.406 1 64.56 139 ASN B C 1
ATOM 2293 O O . ASN B 1 139 ? 14.617 -11.82 1.879 1 64.56 139 ASN B O 1
ATOM 2297 N N . ALA B 1 140 ? 14.609 -14.023 1.507 1 65.56 140 ALA B N 1
ATOM 2298 C CA . ALA B 1 140 ? 13.312 -14.234 2.154 1 65.56 140 ALA B CA 1
ATOM 2299 C C . ALA B 1 140 ? 13.438 -14.125 3.672 1 65.56 140 ALA B C 1
ATOM 2301 O O . ALA B 1 140 ? 12.492 -13.711 4.352 1 65.56 140 ALA B O 1
ATOM 2302 N N . GLY B 1 141 ? 14.508 -14.492 4.16 1 58.62 141 GLY B N 1
ATOM 2303 C CA . GLY B 1 141 ? 14.742 -14.438 5.598 1 58.62 141 GLY B CA 1
ATOM 2304 C C . GLY B 1 141 ? 14.617 -13.039 6.164 1 58.62 141 GLY B C 1
ATOM 2305 O O . GLY B 1 141 ? 14.172 -12.859 7.301 1 58.62 141 GLY B O 1
ATOM 2306 N N . ALA B 1 142 ? 14.977 -12.227 5.426 1 54.38 142 ALA B N 1
ATOM 2307 C CA . ALA B 1 142 ? 14.977 -10.859 5.941 1 54.38 142 ALA B CA 1
ATOM 2308 C C . ALA B 1 142 ? 13.555 -10.344 6.113 1 54.38 142 ALA B C 1
ATOM 2310 O O . ALA B 1 142 ? 13.273 -9.578 7.043 1 54.38 142 ALA B O 1
ATOM 2311 N N . LEU B 1 143 ? 12.742 -10.664 5.223 1 56.91 143 LEU B N 1
ATOM 2312 C CA . LEU B 1 143 ? 11.359 -10.211 5.332 1 56.91 143 LEU B CA 1
ATOM 2313 C C . LEU B 1 143 ? 10.656 -10.883 6.508 1 56.91 143 LEU B C 1
ATOM 2315 O O . LEU B 1 143 ? 9.742 -10.305 7.098 1 56.91 143 LEU B O 1
ATOM 2319 N N . ASN B 1 144 ? 10.945 -12.195 6.684 1 52.56 144 ASN B N 1
ATOM 2320 C CA . ASN B 1 144 ? 10.312 -12.836 7.832 1 52.56 144 ASN B CA 1
ATOM 2321 C C . ASN B 1 144 ? 10.492 -12.008 9.102 1 52.56 144 ASN B C 1
ATOM 2323 O O . ASN B 1 144 ? 9.578 -11.914 9.93 1 52.56 144 ASN B O 1
ATOM 2327 N N . LYS B 1 145 ? 11.641 -11.508 9.211 1 46.62 145 LYS B N 1
ATOM 2328 C CA . LYS B 1 145 ? 11.859 -10.773 10.453 1 46.62 145 LYS B CA 1
ATOM 2329 C C . LYS B 1 145 ? 11.133 -9.43 10.422 1 46.62 145 LYS B C 1
ATOM 2331 O O . LYS B 1 145 ? 10.438 -9.078 11.383 1 46.62 145 LYS B O 1
ATOM 2336 N N . ASN B 1 146 ? 11.5 -8.719 9.555 1 43.16 146 ASN B N 1
ATOM 2337 C CA . ASN B 1 146 ? 11 -7.348 9.531 1 43.16 146 ASN B CA 1
ATOM 2338 C C . ASN B 1 146 ? 9.609 -7.273 8.914 1 43.16 146 ASN B C 1
ATOM 2340 O O . ASN B 1 146 ? 8.812 -6.406 9.281 1 43.16 146 ASN B O 1
ATOM 2344 N N . GLY B 1 147 ? 9.305 -8.031 7.941 1 44.34 147 GLY B N 1
ATOM 2345 C CA . GLY B 1 147 ? 8.141 -7.953 7.074 1 44.34 147 GLY B CA 1
ATOM 2346 C C . GLY B 1 147 ? 6.883 -8.516 7.707 1 44.34 147 GLY B C 1
ATOM 2347 O O . GLY B 1 147 ? 5.77 -8.164 7.305 1 44.34 147 GLY B O 1
ATOM 2348 N N . ARG B 1 148 ? 6.957 -9.703 8.438 1 43.81 148 ARG B N 1
ATOM 2349 C CA . ARG B 1 148 ? 5.812 -10.094 9.25 1 43.81 148 ARG B CA 1
ATOM 2350 C C . ARG B 1 148 ? 5.336 -8.938 10.125 1 43.81 148 ARG B C 1
ATOM 2352 O O . ARG B 1 148 ? 4.137 -8.797 10.375 1 43.81 148 ARG B O 1
ATOM 2359 N N . GLU B 1 149 ? 6.301 -8.398 10.773 1 39.75 149 GLU B N 1
ATOM 2360 C CA . GLU B 1 149 ? 5.934 -7.285 11.641 1 39.75 149 GLU B CA 1
ATOM 2361 C C . GLU B 1 149 ? 5.258 -6.168 10.852 1 39.75 149 GLU B C 1
ATOM 2363 O O . GLU B 1 149 ? 4.285 -5.57 11.312 1 39.75 149 GLU B O 1
ATOM 2368 N N . GLU B 1 150 ? 5.902 -5.758 9.789 1 41.22 150 GLU B N 1
ATOM 2369 C CA . GLU B 1 150 ? 5.238 -4.727 9 1 41.22 150 GLU B CA 1
ATOM 2370 C C . GLU B 1 150 ? 4.031 -5.293 8.258 1 41.22 150 GLU B C 1
ATOM 2372 O O . GLU B 1 150 ? 3.115 -4.555 7.891 1 41.22 150 GLU B O 1
ATOM 2377 N N . ARG B 1 151 ? 3.977 -6.512 7.918 1 41 151 ARG B N 1
ATOM 2378 C CA . ARG B 1 151 ? 2.92 -7.355 7.371 1 41 151 ARG B CA 1
ATOM 2379 C C . ARG B 1 151 ? 1.703 -7.375 8.289 1 41 151 ARG B C 1
ATOM 2381 O O . ARG B 1 151 ? 0.566 -7.465 7.82 1 41 151 ARG B O 1
ATOM 2388 N N . ALA B 1 152 ? 1.861 -7.695 9.609 1 34.53 152 ALA B N 1
ATOM 2389 C CA . ALA B 1 152 ? 0.875 -7.719 10.688 1 34.53 152 ALA B CA 1
ATOM 2390 C C . ALA B 1 152 ? 0.201 -6.359 10.852 1 34.53 152 ALA B C 1
ATOM 2392 O O . ALA B 1 152 ? -0.949 -6.277 11.289 1 34.53 152 ALA B O 1
ATOM 2393 N N . TYR B 1 153 ? 0.986 -5.34 10.906 1 32.91 153 TYR B N 1
ATOM 2394 C CA . TYR B 1 153 ? 0.345 -4.086 11.281 1 32.91 153 TYR B CA 1
ATOM 2395 C C . TYR B 1 153 ? -0.562 -3.586 10.164 1 32.91 153 TYR B C 1
ATOM 2397 O O . TYR B 1 153 ? -1.393 -2.699 10.375 1 32.91 153 TYR B O 1
ATOM 2405 N N . ALA B 1 154 ? -0.274 -3.941 8.969 1 33.31 154 ALA B N 1
ATOM 2406 C CA . ALA B 1 154 ? -1.295 -3.641 7.965 1 33.31 154 ALA B CA 1
ATOM 2407 C C . ALA B 1 154 ? -2.395 -4.699 7.969 1 33.31 154 ALA B C 1
ATOM 2409 O O . ALA B 1 154 ? -3.35 -4.613 7.191 1 33.31 154 ALA B O 1
ATOM 2410 N N . ALA B 1 155 ? -2.432 -5.848 8.492 1 27.97 155 ALA B N 1
ATOM 2411 C CA . ALA B 1 155 ? -3.607 -6.684 8.719 1 27.97 155 ALA B CA 1
ATOM 2412 C C . ALA B 1 155 ? -4.449 -6.137 9.867 1 27.97 155 ALA B C 1
ATOM 2414 O O . ALA B 1 155 ? -3.91 -5.707 10.891 1 27.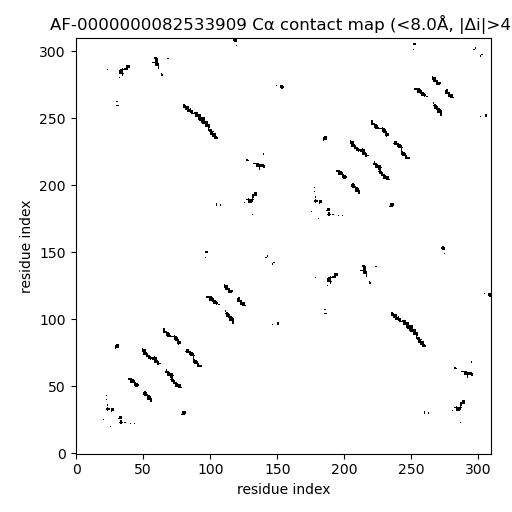97 155 ALA B O 1
#

Sequence (310 aa):
MEFIQNLFLVLFLSLPLSHSSSIHELLQSRGLPAGLLPKDVRSYTLSESGLLEVFLDGPCMTKFDTMAFYDSVVRANFTYGSLTGVEGFSQEELFLWLLVKDIVVDDPKSGLILFDIGVAHKQLSLSLFEDPPDCNAKNAGALNKNGREERAYAAMEFIQNLFLVLFLSLPLSHSSSIHELLQSRGLPAGLLPKDVRSYTLSESGLLEVFLDGPCMTKFDTMAFYDSVVRANFTYGSLTGVEGFSQEELFLWLLVKDIVVDDPKSGLILFDIGVAHKQLSLSLFEDPPDCNAKNAGALNKNGREERAYAA

Nearest PDB structures (foldseek):
  3d3r-assembly1_A  TM=4.422E-01  e=1.910E+00  Shewanella oneidensis MR-1
  6trx-assembly1_B  TM=2.695E-01  e=5.934E-01  Homo sapiens
  6qzv-assembly2_C  TM=2.794E-01  e=2.668E+00  Homo sapiens
  8uws-assembly1_C  TM=2.184E-01  e=2.982E+00  Enterobacter hormaechei
  3d3r-assembly1_A  TM=4.422E-01  e=1.895E+00  Shewanella oneidensis MR-1

Solvent-accessible surface area (backbone atoms only — not comparable to full-atom values): 16655 Å² total; per-residue (Å²): 136,84,82,79,78,78,77,79,80,78,78,79,74,74,69,75,73,74,69,76,68,52,70,42,54,50,32,43,75,33,60,31,58,30,20,77,43,55,60,75,58,69,47,72,49,71,46,94,87,23,45,32,39,38,34,37,88,47,40,20,26,34,75,71,96,43,48,33,38,36,42,33,51,31,35,24,40,50,51,79,17,33,36,37,70,35,39,42,40,32,34,45,39,64,64,41,71,37,51,36,34,32,38,38,34,87,46,75,85,72,44,41,31,38,35,32,39,80,37,47,73,43,79,41,58,42,72,78,22,52,58,46,38,77,58,40,48,76,67,26,56,56,38,60,64,56,37,48,56,59,43,49,49,46,99,137,84,81,79,80,77,79,78,78,78,77,80,75,74,69,75,75,73,68,76,68,53,71,42,53,49,33,43,76,34,59,32,58,29,20,78,43,56,59,74,60,69,47,71,49,71,45,94,89,24,45,32,39,39,33,36,88,46,38,20,26,35,75,70,95,41,45,33,38,36,42,33,50,32,36,23,41,49,51,78,17,30,35,37,70,35,40,41,40,32,33,45,39,55,70,40,71,38,51,37,33,33,38,38,34,87,46,75,86,73,44,41,32,37,35,31,39,81,38,46,73,44,79,42,59,42,74,77,24,52,58,45,37,78,59,39,46,76,68,25,57,56,38,59,63,55,37,46,58,58,43,49,49,47,97

Secondary structure (DSSP, 8-state):
----------------------HHHHHHHTT--GGGS-S-EEEEEE-TT-EEEEEESS-EEEESSSEEEEEEEEEEEEETTEEEEEEEEEEEES-EEEE--EEE-S-GGGTEEEEE-SS-EEEEEGGGGSSPPP-BSTTHHHHHHHHHHHHHH--/----------------------HHHHHHHTT--GGGS-S-EEEEEE-TT-EEEEEESS-EEEESSSEEEEEEEEEEEEETTEEEEEEEEEEEES-EEEE--EEE-S-GGGTEEEEE-SS-EEEEEGGGGSSPPP-BSTTHHHHHHHHHHHHHH--

Foldseek 3Di:
DPPPPPPPPPPPPPPPPPVVDDVQVVCVVLPHHSPVDDPAWPDWDADPQQKIKTAAPAKDWDADPFIKIFGRIWIFRDHRPDTHPIDRIDTDDDDDDFDWDDKDDPDVVVQWIWTDRPVDIDIDGVVVPPDDDDDDPVVVVVCVVVVVVSVVVVD/DPPPPPPPPPPPPPPPPPVVDPVQRVCVVLPHHSPVDDPAWPDWDADPQQKIKTAAPAKDWDADPFIKIFGRIWIFRDHRPDTHPIDRIDTDDDDDDFDWDDKDDPDVVVQWIWTDRPVDIDIDGVVVPPDDDDDDPVVVVVCVVVVVVSVVVVD

Organism: NCBI:txid158383

pLDDT: mean 82.56, std 19.94, range [27.97, 98.75]